Protein AF-A0A5J5J976-F1 (afdb_monomer)

Secondary structure (DSSP, 8-state):
-HHHHHHHHHHHHHHHHHHSS-S----S---HHHHHHHHHHHTTTS-HHHHHHHHHHHHHHHTT--TTTHHHHHHHH--HHHHHHHHS-SHHHHHHHHHHHHHHHHHHHHHHHHHHHHHHHHHHHHHHH-TTS-HHHHHHHHHHHHHHHHHHHHHHHHHHHHHH---TTSHHHHHHHHHHHHHHHHHHHHHHHHHHHHHHHHHHHHHHTT-

Mean pred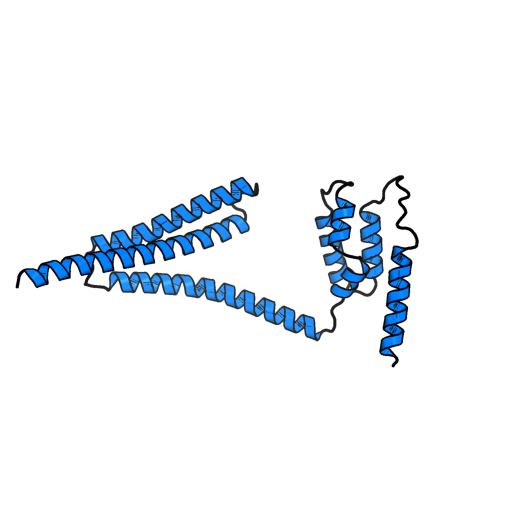icted aligned error: 14.69 Å

Foldseek 3Di:
DVVVVVVVVVVVVVVCVVPPDPPDPPDDDPDLVVQLVVLLVLCVVPDPVLNVVVSVVSCVQCPPDDPVCVVVVDVVVPRSNVVSVVSPDPDPVVVVVVVVVVVVVVVVVVVCVVVVVVVVVVVLVVLVPDPVDDPVLSVCLVCQLQVQLVVQLVVQLVCCCVVVVDDSPDPVSNVVSNVRSNVRSVVSNVVSVVVVVVVVVVVVVVVVVVD

Organism: NCBI:txid1631477

Sequence (211 aa):
MADRQARSEFTAIADGCIEEGWSVRTEGNMMPEGCLQRLKRAMAGADPTLRDEVLAGGRESLHGLDDADVPGRIRRLGSPEDLARQALPDAPAASAARRGRLMTTVLAVALSALVFPLVWLASVVLLWRNQLWTRSQKWAGTILGIGVGAIAGAVSAALLAGTLGVAAGHPLVVWNSIGISLLAMTIASVIMAIHLARAARATSGVAALRR

Solvent-accessible surface area (backbone atoms only — not comparable to full-atom values): 11971 Å² total; per-residue (Å²): 116,72,69,60,56,58,52,53,54,52,49,55,56,55,51,50,63,65,72,67,68,77,75,76,79,87,72,83,79,88,46,74,61,64,56,51,53,50,37,54,57,58,35,63,87,48,59,68,69,62,45,51,52,54,52,50,55,52,51,58,77,51,59,90,60,54,84,84,50,47,63,64,52,46,66,72,68,50,55,52,62,57,47,34,58,69,66,50,71,78,53,78,69,53,55,54,57,49,52,51,50,54,49,51,53,52,49,51,52,55,49,49,65,56,50,49,59,52,55,50,51,51,50,51,52,52,58,69,68,42,81,91,55,55,73,66,58,53,49,50,55,52,51,50,28,54,49,47,14,52,51,43,16,52,53,44,29,52,50,46,23,68,74,69,72,42,62,71,85,36,67,71,34,48,54,50,14,52,53,44,10,55,51,44,20,51,52,49,48,52,53,51,52,52,50,52,56,52,54,55,51,59,57,53,56,58,61,62,77,75,111

Structure (mmCIF, N/CA/C/O backbone):
data_AF-A0A5J5J976-F1
#
_entry.id   AF-A0A5J5J976-F1
#
loop_
_atom_site.group_PDB
_atom_site.id
_atom_site.type_symbol
_atom_site.label_atom_id
_atom_site.label_alt_id
_atom_site.label_comp_id
_atom_site.label_asym_id
_atom_site.label_entity_id
_atom_site.label_seq_id
_atom_site.pdbx_PDB_ins_code
_atom_site.Cartn_x
_atom_site.Cartn_y
_atom_site.Cartn_z
_atom_site.occupancy
_atom_site.B_iso_or_equiv
_atom_site.auth_seq_id
_atom_site.auth_comp_id
_atom_site.auth_asym_id
_atom_site.auth_atom_id
_atom_site.pdbx_PDB_model_num
ATOM 1 N N . MET A 1 1 ? 17.088 -39.721 -30.787 1.00 52.12 1 MET A N 1
ATOM 2 C CA . MET A 1 1 ? 18.543 -39.681 -31.074 1.00 52.12 1 MET A CA 1
ATOM 3 C C . MET A 1 1 ? 18.973 -38.366 -31.724 1.00 52.12 1 MET A C 1
ATOM 5 O O . MET A 1 1 ? 19.978 -37.839 -31.278 1.00 52.12 1 MET A O 1
ATOM 9 N N . ALA A 1 2 ? 18.198 -37.780 -32.647 1.00 59.38 2 ALA A N 1
ATOM 10 C CA . ALA A 1 2 ? 18.480 -36.460 -33.241 1.00 59.38 2 ALA A CA 1
ATOM 11 C C . ALA A 1 2 ? 18.656 -35.304 -32.223 1.00 59.38 2 ALA A C 1
ATOM 13 O O . ALA A 1 2 ? 19.490 -34.430 -32.413 1.00 59.38 2 ALA A O 1
ATOM 14 N N . ASP A 1 3 ? 17.943 -35.351 -31.094 1.00 51.06 3 ASP A N 1
ATOM 15 C CA . ASP A 1 3 ? 17.986 -34.309 -30.055 1.00 51.06 3 ASP A CA 1
ATOM 16 C C . ASP A 1 3 ? 19.337 -34.208 -29.311 1.00 51.06 3 ASP A C 1
ATOM 18 O O . ASP A 1 3 ? 19.756 -33.130 -28.899 1.00 51.06 3 ASP A O 1
ATOM 22 N N . ARG A 1 4 ? 20.089 -35.314 -29.189 1.00 62.47 4 ARG A N 1
ATOM 23 C CA . ARG A 1 4 ? 21.422 -35.268 -28.553 1.00 62.47 4 ARG A CA 1
ATOM 24 C C . ARG A 1 4 ? 22.479 -34.644 -29.459 1.00 62.47 4 ARG A C 1
ATOM 26 O O . ARG A 1 4 ? 23.394 -34.013 -28.947 1.00 62.47 4 ARG A O 1
ATOM 33 N N . GLN A 1 5 ? 22.332 -34.807 -30.773 1.00 59.00 5 GLN A N 1
ATOM 34 C CA . GLN A 1 5 ? 23.285 -34.304 -31.761 1.00 59.00 5 GLN A CA 1
ATOM 35 C C . GLN A 1 5 ? 23.167 -32.781 -31.925 1.00 59.00 5 GLN A C 1
ATOM 37 O O . GLN A 1 5 ? 24.180 -32.089 -31.956 1.00 59.00 5 GLN A O 1
ATOM 42 N N . ALA A 1 6 ? 21.940 -32.247 -31.875 1.00 56.16 6 ALA A N 1
ATOM 43 C CA . ALA A 1 6 ? 21.709 -30.802 -31.831 1.00 56.16 6 ALA A CA 1
ATOM 44 C C . ALA A 1 6 ? 22.284 -30.157 -30.555 1.00 56.16 6 ALA A C 1
ATOM 46 O O . ALA A 1 6 ? 22.818 -29.051 -30.594 1.00 56.16 6 ALA A O 1
ATOM 47 N N . ARG A 1 7 ? 22.227 -30.862 -29.415 1.00 53.28 7 ARG A N 1
ATOM 48 C CA . ARG A 1 7 ? 22.762 -30.363 -28.140 1.00 53.28 7 ARG A CA 1
ATOM 49 C C . ARG A 1 7 ? 24.292 -30.346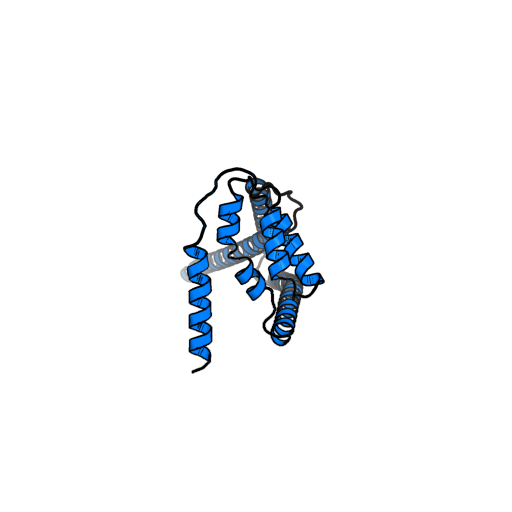 -28.099 1.00 53.28 7 ARG A C 1
ATOM 51 O O . ARG A 1 7 ? 24.845 -29.416 -27.524 1.00 53.28 7 ARG A O 1
ATOM 58 N N . SER A 1 8 ? 24.958 -31.324 -28.724 1.00 52.47 8 SER A N 1
ATOM 59 C CA . SER A 1 8 ? 26.426 -31.383 -28.786 1.00 52.47 8 SER A CA 1
ATOM 60 C C . SER A 1 8 ? 27.034 -30.356 -29.744 1.00 52.47 8 SER A C 1
ATOM 62 O O . SER A 1 8 ? 28.083 -29.794 -29.433 1.00 52.47 8 SER A O 1
ATOM 64 N N . GLU A 1 9 ? 26.372 -30.063 -30.870 1.00 53.97 9 GLU A N 1
ATOM 65 C CA . GLU A 1 9 ? 26.804 -28.988 -31.781 1.00 53.97 9 GLU A CA 1
ATOM 66 C C . GLU A 1 9 ? 26.657 -27.608 -31.128 1.00 53.97 9 GLU A C 1
ATOM 68 O O . GLU A 1 9 ? 27.529 -26.755 -31.274 1.00 53.97 9 GLU A O 1
ATOM 73 N N . PHE A 1 10 ? 25.608 -27.407 -30.325 1.00 52.06 10 PHE A N 1
ATOM 74 C CA . PHE A 1 10 ? 25.401 -26.140 -29.627 1.00 52.06 10 PHE A CA 1
ATOM 75 C C . PHE A 1 10 ? 26.442 -25.891 -28.524 1.00 52.06 10 PHE A C 1
ATOM 77 O O . PHE A 1 10 ? 26.915 -24.767 -28.370 1.00 52.06 10 PHE A O 1
ATOM 84 N N . THR A 1 11 ? 26.848 -26.929 -27.783 1.00 52.56 11 THR A N 1
ATOM 85 C CA . THR A 1 11 ? 27.920 -26.811 -26.777 1.00 52.56 11 THR A CA 1
ATOM 86 C C . THR A 1 11 ? 29.298 -26.601 -27.401 1.00 52.56 11 THR A C 1
ATOM 88 O O . THR A 1 11 ? 30.081 -25.841 -26.849 1.00 52.56 11 THR A O 1
ATOM 91 N N . ALA A 1 12 ? 29.578 -27.183 -28.572 1.00 48.16 12 ALA A N 1
ATOM 92 C CA . ALA A 1 12 ? 30.849 -26.969 -29.271 1.00 48.16 12 ALA A CA 1
ATOM 93 C C . ALA A 1 12 ? 30.990 -25.535 -29.821 1.00 48.16 12 ALA A C 1
ATOM 95 O O . ALA A 1 12 ? 32.078 -24.966 -29.798 1.00 48.16 12 ALA A O 1
ATOM 96 N N . ILE A 1 13 ? 29.884 -24.921 -30.262 1.00 48.75 13 ILE A N 1
ATOM 97 C CA . ILE A 1 13 ? 29.861 -23.509 -30.681 1.00 48.75 13 ILE A CA 1
ATOM 98 C C . ILE A 1 13 ? 29.969 -22.575 -29.464 1.00 48.75 13 ILE A C 1
ATOM 100 O O . ILE A 1 13 ? 30.632 -21.542 -29.540 1.00 48.75 13 ILE A O 1
ATOM 104 N N . ALA A 1 14 ? 29.362 -22.942 -28.330 1.00 47.28 14 ALA A N 1
ATOM 105 C CA . ALA A 1 14 ? 29.437 -22.155 -27.101 1.00 47.28 14 ALA A CA 1
ATOM 106 C C . ALA A 1 14 ? 30.838 -22.176 -26.457 1.00 47.28 14 ALA A C 1
ATOM 108 O O . ALA A 1 14 ? 31.303 -21.123 -26.024 1.00 47.28 14 ALA A O 1
ATOM 109 N N . ASP A 1 15 ? 31.529 -23.323 -26.450 1.00 40.97 15 ASP A N 1
ATOM 110 C CA . ASP A 1 15 ? 32.906 -23.430 -25.934 1.00 40.97 15 ASP A CA 1
ATOM 111 C C . ASP A 1 15 ? 33.927 -22.744 -26.856 1.00 40.97 15 ASP A C 1
ATOM 113 O O . ASP A 1 15 ? 34.839 -22.069 -26.373 1.00 40.97 15 ASP A O 1
ATOM 117 N N . GLY A 1 16 ? 33.725 -22.792 -28.180 1.00 42.34 16 GLY A N 1
ATOM 118 C CA . GLY A 1 16 ? 34.561 -22.054 -29.136 1.00 42.34 16 GLY A CA 1
ATOM 119 C C . GLY A 1 16 ? 34.526 -20.531 -28.935 1.00 42.34 16 GLY A C 1
ATOM 120 O O . GLY A 1 16 ? 35.529 -19.855 -29.149 1.00 42.34 16 GLY A O 1
ATOM 121 N N . CYS A 1 17 ? 33.411 -19.978 -28.444 1.00 43.78 17 CYS A N 1
ATOM 122 C CA . CYS A 1 17 ? 33.300 -18.551 -28.124 1.00 43.78 17 CYS A CA 1
ATOM 123 C C . CYS A 1 17 ? 33.949 -18.144 -26.789 1.00 43.78 17 CYS A C 1
ATOM 125 O O . CYS A 1 17 ? 34.108 -16.945 -26.548 1.00 43.78 17 CYS A O 1
ATOM 127 N N . ILE A 1 18 ? 34.309 -19.095 -25.920 1.00 51.78 18 ILE A N 1
ATOM 128 C CA . ILE A 1 18 ? 34.991 -18.810 -24.648 1.00 51.78 18 ILE A CA 1
ATOM 129 C C . ILE A 1 18 ? 36.514 -18.924 -24.806 1.00 51.78 18 ILE A C 1
ATOM 131 O O . ILE A 1 18 ? 37.237 -18.139 -24.187 1.00 51.78 18 ILE A O 1
ATOM 135 N N . GLU A 1 19 ? 37.009 -19.825 -25.662 1.00 42.06 19 GLU A N 1
ATOM 136 C CA . GLU A 1 19 ? 38.454 -20.013 -25.866 1.00 42.06 19 GLU A CA 1
ATOM 137 C C . GLU A 1 19 ? 39.063 -19.138 -26.978 1.00 42.06 19 GLU A C 1
ATOM 139 O O . GLU A 1 19 ? 40.194 -18.671 -26.822 1.00 42.06 19 GLU A O 1
ATOM 144 N N . GLU A 1 20 ? 38.334 -18.799 -28.049 1.00 41.22 20 GLU A N 1
ATOM 145 C CA . GLU A 1 20 ? 38.841 -17.888 -29.087 1.00 41.22 20 GLU A CA 1
ATOM 146 C C . GLU A 1 20 ? 38.440 -16.426 -28.821 1.00 41.22 20 GLU A C 1
ATOM 148 O O . GLU A 1 20 ? 37.497 -15.877 -29.389 1.00 41.22 20 GLU A O 1
ATOM 153 N N . GLY A 1 21 ? 39.222 -15.741 -27.982 1.00 44.19 21 GLY A N 1
ATOM 154 C CA . GLY A 1 21 ? 39.405 -14.295 -28.155 1.00 44.19 21 GLY A CA 1
ATOM 155 C C . GLY A 1 21 ? 38.591 -13.360 -27.259 1.00 44.19 21 GLY A C 1
ATOM 156 O O . GLY A 1 21 ? 38.199 -12.280 -27.699 1.00 44.19 21 GLY A O 1
ATOM 157 N N . TRP A 1 22 ? 38.442 -13.681 -25.970 1.00 42.50 22 TRP A N 1
ATOM 158 C CA . TRP A 1 22 ? 38.327 -12.638 -24.933 1.00 42.50 22 TRP A CA 1
ATOM 159 C C . TRP A 1 22 ? 39.693 -12.242 -24.342 1.00 42.50 22 TRP A C 1
ATOM 1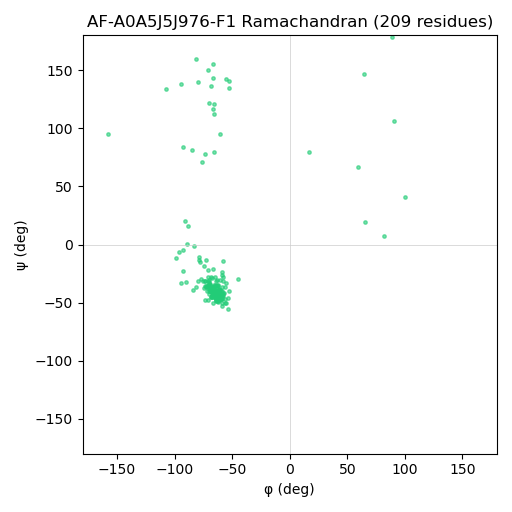61 O O . TRP A 1 22 ? 39.767 -11.633 -23.277 1.00 42.50 22 TRP A O 1
ATOM 171 N N . SER A 1 23 ? 40.792 -12.522 -25.055 1.00 45.41 23 SER A N 1
ATOM 172 C CA . SER A 1 23 ? 42.082 -11.859 -24.847 1.00 45.41 23 SER A CA 1
ATOM 173 C C . SER A 1 23 ? 42.013 -10.435 -25.405 1.00 45.41 23 SER A C 1
ATOM 175 O O . SER A 1 23 ? 42.434 -10.145 -26.523 1.00 45.41 23 SER A O 1
ATOM 177 N N . VAL A 1 24 ? 41.380 -9.567 -24.624 1.00 48.31 24 VAL A N 1
ATOM 178 C CA . VAL A 1 24 ? 41.833 -8.212 -24.300 1.00 48.31 24 VAL A CA 1
ATOM 179 C C . VAL A 1 24 ? 42.930 -7.672 -25.237 1.00 48.31 24 VAL A C 1
ATOM 181 O O . VAL A 1 24 ? 44.106 -7.625 -24.892 1.00 48.31 24 VAL A O 1
ATOM 184 N N . ARG A 1 25 ? 42.536 -7.193 -26.423 1.00 43.09 25 ARG A N 1
ATOM 185 C CA . ARG A 1 25 ? 43.203 -6.034 -27.023 1.00 43.09 25 ARG A CA 1
ATOM 186 C C . ARG A 1 25 ? 42.537 -4.805 -26.410 1.00 43.09 25 ARG A C 1
ATOM 188 O O . ARG A 1 25 ? 41.582 -4.255 -26.950 1.00 43.09 25 ARG A O 1
ATOM 195 N N . THR A 1 26 ? 42.985 -4.459 -25.207 1.00 48.78 26 THR A N 1
ATOM 196 C CA . THR A 1 26 ? 42.746 -3.179 -24.531 1.00 48.78 26 THR A CA 1
ATOM 197 C C . THR A 1 26 ? 43.437 -2.078 -25.314 1.00 48.78 26 THR A C 1
ATOM 199 O O . THR A 1 26 ? 44.530 -1.670 -24.955 1.00 48.78 26 THR A O 1
ATOM 202 N N . GLU A 1 27 ? 42.829 -1.619 -26.401 1.00 41.03 27 GLU A N 1
ATOM 203 C CA . GLU A 1 27 ? 43.201 -0.351 -27.025 1.00 41.03 27 GLU A CA 1
ATOM 204 C C . GLU A 1 27 ? 42.023 0.160 -27.868 1.00 41.03 27 GLU A C 1
ATOM 206 O O . GLU A 1 27 ? 41.821 -0.240 -29.010 1.00 41.03 27 GLU A O 1
ATOM 211 N N . GLY A 1 28 ? 41.221 1.034 -27.247 1.00 44.66 28 GLY A N 1
ATOM 212 C CA . GLY A 1 28 ? 40.351 2.001 -27.923 1.00 44.66 28 GLY A CA 1
ATOM 213 C C . GLY A 1 28 ? 38.917 1.559 -28.243 1.00 44.66 28 GLY A C 1
ATOM 214 O O . GLY A 1 28 ? 38.673 0.873 -29.227 1.00 44.66 28 GLY A O 1
ATOM 215 N N . ASN A 1 29 ? 37.948 2.084 -27.483 1.00 45.81 29 ASN A N 1
ATOM 216 C CA . ASN A 1 29 ? 36.533 2.218 -27.867 1.00 45.81 29 ASN A CA 1
ATOM 217 C C . ASN A 1 29 ? 35.764 0.929 -28.213 1.00 45.81 29 ASN A C 1
ATOM 219 O O . ASN A 1 29 ? 35.231 0.793 -29.318 1.00 45.81 29 ASN A O 1
ATOM 223 N N . MET A 1 30 ? 35.534 0.036 -27.242 1.00 53.06 30 MET A N 1
ATOM 224 C CA . MET A 1 30 ? 34.356 -0.841 -27.338 1.00 53.06 30 MET A CA 1
ATOM 225 C C . MET A 1 30 ? 33.105 -0.025 -26.975 1.00 53.06 30 MET A C 1
ATOM 227 O O . MET A 1 30 ? 32.535 -0.177 -25.901 1.00 53.06 30 MET A O 1
ATOM 231 N N . MET A 1 31 ? 32.730 0.891 -27.873 1.00 61.84 31 MET A N 1
ATOM 232 C CA . MET A 1 31 ? 31.577 1.778 -27.727 1.00 61.84 31 MET A CA 1
ATOM 233 C C . MET A 1 31 ? 30.309 0.960 -27.408 1.00 61.84 31 MET A C 1
ATOM 235 O O . MET A 1 31 ? 30.098 -0.090 -28.032 1.00 61.84 31 MET A O 1
ATOM 239 N N . PRO A 1 32 ? 29.426 1.445 -26.511 1.00 69.38 32 PRO A N 1
ATOM 240 C CA . PRO A 1 32 ? 28.107 0.860 -26.224 1.00 69.38 32 PRO A CA 1
ATOM 241 C C . PRO A 1 32 ? 27.314 0.475 -27.487 1.00 69.38 32 PRO A C 1
ATOM 243 O O . PRO A 1 32 ? 26.562 -0.504 -27.515 1.00 69.38 32 PRO A O 1
ATOM 246 N N . GLU A 1 33 ? 27.552 1.201 -28.578 1.00 77.00 33 GLU A N 1
ATOM 247 C CA . GLU A 1 33 ? 26.990 0.973 -29.905 1.00 77.00 33 GLU A CA 1
ATOM 248 C C . GLU A 1 33 ? 27.315 -0.410 -30.490 1.00 77.00 33 GLU A C 1
ATOM 250 O O . GLU A 1 33 ? 26.448 -1.032 -31.102 1.00 77.00 33 GLU A O 1
ATOM 255 N N . GLY A 1 34 ? 28.514 -0.957 -30.260 1.00 79.94 34 GLY A N 1
ATOM 256 C CA . GLY A 1 34 ? 28.909 -2.275 -30.772 1.00 79.94 34 GLY A CA 1
ATOM 257 C C . GLY A 1 34 ? 28.138 -3.436 -30.129 1.00 79.94 34 GLY A C 1
ATOM 258 O O . GLY A 1 34 ? 27.935 -4.480 -30.759 1.00 79.94 34 GLY A O 1
ATOM 259 N N . CYS A 1 35 ? 27.673 -3.258 -28.890 1.00 76.25 35 CYS A N 1
ATOM 260 C CA . CYS A 1 35 ? 26.783 -4.204 -28.216 1.00 76.25 35 CYS A CA 1
ATOM 261 C C . CYS A 1 35 ? 25.363 -4.119 -28.798 1.00 76.25 35 CYS A C 1
ATOM 263 O O . CYS A 1 35 ? 24.794 -5.133 -29.208 1.00 76.25 35 CYS A O 1
ATOM 265 N N . LEU A 1 36 ? 24.832 -2.901 -28.951 1.00 84.38 36 LEU A N 1
ATOM 266 C CA . LEU A 1 36 ? 23.515 -2.666 -29.553 1.00 84.38 36 LEU A CA 1
ATOM 267 C C . LEU A 1 36 ? 23.446 -3.137 -31.012 1.00 84.38 36 LEU A C 1
ATOM 269 O O . LEU A 1 36 ? 22.429 -3.686 -31.431 1.00 84.38 36 LEU A O 1
ATOM 273 N N . GLN A 1 37 ? 24.529 -2.992 -31.777 1.00 87.88 37 GLN A N 1
ATOM 274 C CA . GLN A 1 37 ? 24.637 -3.494 -33.149 1.00 87.88 37 GLN A CA 1
ATOM 275 C C . GLN A 1 37 ? 24.517 -5.026 -33.198 1.00 87.88 37 GLN A C 1
ATOM 277 O O . GLN A 1 37 ? 23.846 -5.571 -34.079 1.00 87.88 37 GLN A O 1
ATOM 282 N N . ARG A 1 38 ? 25.151 -5.730 -32.248 1.00 82.69 38 ARG A N 1
ATOM 283 C CA . ARG A 1 38 ? 25.074 -7.195 -32.128 1.00 82.69 38 ARG A CA 1
ATOM 284 C C . ARG A 1 38 ? 23.685 -7.650 -31.701 1.00 82.69 38 ARG A C 1
ATOM 286 O O . ARG A 1 38 ? 23.118 -8.512 -32.364 1.00 82.69 38 ARG A O 1
ATOM 293 N N . LEU A 1 39 ? 23.095 -6.997 -30.701 1.00 83.81 39 LEU A N 1
ATOM 294 C CA . LEU A 1 39 ? 21.717 -7.250 -30.277 1.00 83.81 39 LEU A CA 1
ATOM 295 C C . LEU A 1 39 ? 20.715 -7.015 -31.419 1.00 83.81 39 LEU A C 1
ATOM 297 O O . LEU A 1 39 ? 19.856 -7.853 -31.679 1.00 83.81 39 LEU A O 1
ATOM 301 N N . LYS A 1 40 ? 20.869 -5.920 -32.175 1.00 91.19 40 LYS A N 1
ATOM 302 C CA . LYS A 1 40 ? 20.048 -5.624 -33.359 1.00 91.19 40 LYS A CA 1
ATOM 303 C C . LYS A 1 40 ? 20.148 -6.727 -34.414 1.00 91.19 40 LYS A C 1
ATOM 305 O O . LYS A 1 40 ? 19.138 -7.065 -35.028 1.00 91.19 40 LYS A O 1
ATOM 310 N N . ARG A 1 41 ? 21.347 -7.280 -34.630 1.00 89.38 41 ARG A N 1
ATOM 311 C CA . ARG A 1 41 ? 21.572 -8.388 -35.569 1.00 89.38 41 ARG A CA 1
ATOM 312 C C . ARG A 1 41 ? 20.960 -9.695 -35.058 1.00 89.38 41 ARG A C 1
ATOM 314 O O . ARG A 1 41 ? 20.304 -10.379 -35.835 1.00 89.38 41 ARG A O 1
ATOM 321 N N . ALA A 1 42 ? 21.110 -10.003 -33.771 1.00 87.88 42 ALA A N 1
ATOM 322 C CA . ALA A 1 42 ? 20.504 -11.179 -33.145 1.00 87.88 42 ALA A CA 1
ATOM 323 C C . ALA A 1 42 ? 18.964 -11.135 -33.201 1.00 87.88 42 ALA A C 1
ATOM 325 O O . ALA A 1 42 ? 18.317 -12.152 -33.431 1.00 87.88 42 ALA A O 1
ATOM 326 N N . MET A 1 43 ? 18.371 -9.943 -33.086 1.00 86.38 43 MET A N 1
ATOM 327 C CA . MET A 1 43 ? 16.924 -9.724 -33.201 1.00 86.38 43 MET A CA 1
ATOM 328 C C . MET A 1 43 ? 16.442 -9.459 -34.638 1.00 86.38 43 MET A C 1
ATOM 330 O O . MET A 1 43 ? 15.332 -8.961 -34.828 1.00 86.38 43 MET A O 1
ATOM 334 N N . ALA A 1 44 ? 17.236 -9.751 -35.674 1.00 90.56 44 ALA A N 1
ATOM 335 C CA . ALA A 1 44 ? 16.854 -9.442 -37.056 1.00 90.56 44 ALA A CA 1
ATOM 336 C C . ALA A 1 44 ? 15.529 -10.106 -37.486 1.00 90.56 44 ALA A C 1
ATOM 338 O O . ALA A 1 44 ? 14.789 -9.507 -38.267 1.00 90.56 44 ALA A O 1
ATOM 339 N N . GLY A 1 45 ? 15.221 -11.290 -36.940 1.00 83.81 45 GLY A N 1
ATOM 340 C CA . GLY A 1 45 ? 13.976 -12.030 -37.176 1.00 83.81 45 GLY A CA 1
ATOM 341 C C . GLY A 1 45 ? 12.822 -11.709 -36.217 1.00 83.81 45 GLY A C 1
ATOM 342 O O . GLY A 1 45 ? 11.761 -12.313 -36.342 1.00 83.81 45 GLY A O 1
ATOM 343 N N . ALA A 1 46 ? 13.010 -10.798 -35.256 1.00 83.94 46 ALA A N 1
ATOM 344 C CA . ALA A 1 46 ? 11.961 -10.401 -34.320 1.00 83.94 46 ALA A CA 1
ATOM 345 C C . ALA A 1 46 ? 11.008 -9.359 -34.932 1.00 83.94 46 ALA A C 1
ATOM 347 O O . ALA A 1 46 ? 11.355 -8.633 -35.873 1.00 83.94 46 ALA A O 1
ATOM 348 N N . ASP A 1 47 ? 9.814 -9.250 -34.345 1.00 86.00 47 ASP A N 1
ATOM 349 C CA . ASP A 1 47 ? 8.858 -8.190 -34.662 1.00 86.00 47 ASP A CA 1
ATOM 350 C C . ASP A 1 47 ? 9.525 -6.795 -34.556 1.00 86.00 47 ASP A C 1
ATOM 352 O O . ASP A 1 47 ? 10.278 -6.554 -33.605 1.00 86.00 47 ASP A O 1
ATOM 356 N N . PRO A 1 48 ? 9.315 -5.878 -35.524 1.00 85.44 48 PRO A N 1
ATOM 357 C CA . PRO A 1 48 ? 9.954 -4.562 -35.522 1.00 85.44 48 PRO A CA 1
ATOM 358 C C . PRO A 1 48 ? 9.665 -3.744 -34.262 1.00 85.44 48 PRO A C 1
ATOM 360 O O . PRO A 1 48 ? 10.595 -3.164 -33.708 1.00 85.44 48 PRO A O 1
ATOM 363 N N . THR A 1 49 ? 8.422 -3.751 -33.770 1.00 82.88 49 THR A N 1
ATOM 364 C CA . THR A 1 49 ? 8.025 -2.984 -32.583 1.00 82.88 49 THR A CA 1
ATOM 365 C C . THR A 1 49 ? 8.708 -3.523 -31.332 1.00 82.88 49 THR A C 1
ATOM 367 O O . THR A 1 49 ? 9.269 -2.748 -30.561 1.00 82.88 49 THR A O 1
ATOM 370 N N . LEU A 1 50 ? 8.746 -4.849 -31.164 1.00 83.19 50 LEU A N 1
ATOM 371 C CA . LEU A 1 50 ? 9.449 -5.481 -30.042 1.00 83.19 50 LEU A CA 1
ATOM 372 C C . LEU A 1 50 ? 10.958 -5.206 -30.083 1.00 83.19 50 LEU A C 1
ATOM 374 O O . LEU A 1 50 ? 11.575 -4.905 -29.063 1.00 83.19 50 LEU A O 1
ATOM 378 N N . ARG A 1 51 ? 11.564 -5.297 -31.268 1.00 89.94 51 ARG A N 1
ATOM 379 C CA . ARG A 1 51 ? 12.985 -4.995 -31.468 1.00 89.94 51 ARG A CA 1
ATOM 380 C C . ARG A 1 51 ? 13.307 -3.550 -31.097 1.00 89.94 51 ARG A C 1
ATOM 382 O O . ARG A 1 51 ? 14.320 -3.322 -30.441 1.00 89.94 51 ARG A O 1
ATOM 389 N N . ASP A 1 52 ? 12.468 -2.597 -31.488 1.00 90.19 52 ASP A N 1
ATOM 390 C CA . ASP A 1 52 ? 12.677 -1.187 -31.161 1.00 90.19 52 ASP A CA 1
ATOM 391 C C . ASP A 1 52 ? 12.511 -0.919 -29.659 1.00 90.19 52 ASP A C 1
ATOM 393 O O . ASP A 1 52 ? 13.332 -0.203 -29.084 1.00 90.19 52 ASP A O 1
ATOM 397 N N . GLU A 1 53 ? 11.533 -1.552 -29.003 1.00 85.56 53 GLU A N 1
ATOM 398 C CA . GLU A 1 53 ? 11.329 -1.474 -27.548 1.00 85.56 53 GLU A CA 1
ATOM 399 C C . GLU A 1 53 ? 12.542 -2.019 -26.775 1.00 85.56 53 GLU A C 1
ATOM 401 O O . GLU A 1 53 ? 13.073 -1.351 -25.885 1.00 85.56 53 GLU A O 1
ATOM 406 N N . VAL A 1 54 ? 13.048 -3.196 -27.159 1.00 85.88 54 VAL A N 1
ATOM 407 C CA . VAL A 1 54 ? 14.224 -3.812 -26.520 1.00 85.88 54 VAL A CA 1
ATOM 408 C C . VAL A 1 54 ? 15.487 -2.976 -26.753 1.00 85.88 54 VAL A C 1
ATOM 410 O O . VAL A 1 54 ? 16.279 -2.782 -25.828 1.00 85.88 54 VAL A O 1
ATOM 413 N N . LEU A 1 55 ? 15.681 -2.432 -27.959 1.00 89.69 55 LEU A N 1
ATOM 414 C CA . LEU A 1 55 ? 16.813 -1.545 -28.247 1.00 89.69 55 LEU A CA 1
ATOM 415 C C . LEU A 1 55 ? 16.713 -0.217 -27.485 1.00 89.69 55 LEU A C 1
ATOM 417 O O . LEU A 1 55 ? 17.740 0.294 -27.038 1.00 89.69 55 LEU A O 1
ATOM 421 N N . ALA A 1 56 ? 15.512 0.343 -27.322 1.00 90.31 56 ALA A N 1
ATOM 422 C CA . ALA A 1 56 ? 15.289 1.545 -26.522 1.00 90.31 56 ALA A CA 1
ATOM 423 C C . ALA A 1 56 ? 15.617 1.301 -25.041 1.00 90.31 56 ALA A C 1
ATOM 425 O O . ALA A 1 56 ? 16.421 2.042 -24.475 1.00 90.31 56 ALA A O 1
ATOM 426 N N . GLY A 1 57 ? 15.108 0.216 -24.449 1.00 86.56 57 GLY A N 1
ATOM 427 C CA . GLY A 1 57 ? 15.419 -0.155 -23.064 1.00 86.56 57 GLY A CA 1
ATOM 428 C C . GLY A 1 57 ? 16.904 -0.469 -22.838 1.00 86.56 57 GLY A C 1
ATOM 429 O O . GLY A 1 57 ? 17.464 -0.122 -21.797 1.00 86.56 57 GLY A O 1
ATOM 430 N N . GLY A 1 58 ? 17.573 -1.067 -23.831 1.00 85.31 58 GLY A N 1
ATOM 431 C CA . GLY A 1 58 ? 19.020 -1.286 -23.815 1.00 85.31 58 GLY A CA 1
ATOM 432 C C . GLY A 1 58 ? 19.818 0.021 -23.817 1.00 85.31 58 GLY A C 1
ATOM 433 O O . GLY A 1 58 ? 20.752 0.160 -23.032 1.00 85.31 58 GLY A O 1
ATOM 434 N N . ARG A 1 59 ? 19.430 1.001 -24.648 1.00 88.69 59 ARG A N 1
ATOM 435 C CA . ARG A 1 59 ? 20.052 2.338 -24.660 1.00 88.69 59 ARG A CA 1
ATOM 436 C C . ARG A 1 59 ? 19.868 3.056 -23.331 1.00 88.69 59 ARG A C 1
ATOM 438 O O . ARG A 1 59 ? 20.837 3.590 -22.809 1.00 88.69 59 ARG A O 1
ATOM 445 N N . GLU A 1 60 ? 18.660 3.037 -22.779 1.00 85.81 60 GLU A N 1
ATOM 446 C CA . GLU A 1 60 ? 18.365 3.669 -21.490 1.00 85.81 60 GLU A CA 1
ATOM 447 C C . GLU A 1 60 ? 19.151 3.016 -20.347 1.00 85.81 60 GLU A C 1
ATOM 449 O O . GLU A 1 60 ? 19.739 3.709 -19.525 1.00 85.81 60 GLU A O 1
ATOM 454 N N . SER A 1 61 ? 19.266 1.686 -20.348 1.00 81.88 61 SER A N 1
ATOM 455 C CA . SER A 1 61 ? 20.037 0.946 -19.338 1.00 81.88 61 SER A CA 1
ATOM 456 C C . SER A 1 61 ? 21.545 1.197 -19.391 1.00 81.88 61 SER A C 1
ATOM 458 O O . SER A 1 61 ? 22.238 0.899 -18.419 1.00 81.88 61 SER A O 1
ATOM 460 N N . LEU A 1 62 ? 22.055 1.669 -20.530 1.00 84.31 62 LEU A N 1
ATOM 461 C CA . LEU A 1 62 ? 23.459 2.033 -20.732 1.00 84.31 62 LEU A CA 1
ATOM 462 C C . LEU A 1 62 ? 23.684 3.545 -20.606 1.00 84.31 62 LEU A C 1
ATOM 464 O O . LEU A 1 62 ? 24.827 3.990 -20.537 1.00 84.31 62 LEU A O 1
ATOM 468 N N . HIS A 1 63 ? 22.616 4.339 -20.568 1.00 87.12 63 HIS A N 1
ATOM 469 C CA . HIS A 1 63 ? 22.709 5.784 -20.490 1.00 87.12 63 HIS A CA 1
ATOM 470 C C . HIS A 1 63 ? 23.227 6.211 -19.109 1.00 87.12 63 HIS A C 1
ATOM 472 O O . HIS A 1 63 ? 22.615 5.917 -18.084 1.00 87.12 63 HIS A O 1
ATOM 478 N N . GLY A 1 64 ? 24.350 6.931 -19.087 1.00 85.12 64 GLY A N 1
ATOM 479 C CA . GLY A 1 64 ? 24.965 7.442 -17.859 1.00 85.12 64 GLY A CA 1
ATOM 480 C C . GLY A 1 64 ? 25.837 6.440 -17.095 1.00 85.12 64 GLY A C 1
ATOM 481 O O . GLY A 1 64 ? 26.267 6.765 -15.991 1.00 85.12 64 GLY A O 1
ATOM 482 N N . LEU A 1 65 ? 26.105 5.251 -17.651 1.00 84.50 65 LEU A N 1
ATOM 483 C CA . LEU A 1 65 ? 27.148 4.370 -17.119 1.00 84.50 65 LEU A CA 1
ATOM 484 C C . LEU A 1 65 ? 28.521 4.847 -17.591 1.00 84.50 65 LEU A C 1
ATOM 486 O O . LEU A 1 65 ? 28.681 5.221 -18.751 1.00 84.50 65 LEU A O 1
ATOM 490 N N . ASP A 1 66 ? 29.499 4.788 -16.690 1.00 82.75 66 ASP A N 1
ATOM 491 C CA . ASP A 1 66 ? 30.901 5.005 -17.031 1.00 82.75 66 ASP A CA 1
ATOM 492 C C . ASP A 1 66 ? 31.439 3.814 -17.841 1.00 82.75 66 ASP A C 1
ATOM 494 O O . ASP A 1 66 ? 31.002 2.669 -17.660 1.00 82.75 66 ASP A O 1
ATOM 498 N N . ASP A 1 67 ? 32.412 4.063 -18.714 1.00 78.50 67 ASP A N 1
ATOM 499 C CA . ASP A 1 67 ? 32.986 3.060 -19.618 1.00 78.50 67 ASP A CA 1
ATOM 500 C C . ASP A 1 67 ? 33.576 1.863 -18.847 1.00 78.50 67 ASP A C 1
ATOM 502 O O . ASP A 1 67 ? 33.577 0.730 -19.338 1.00 78.50 67 ASP A O 1
ATOM 506 N N . ALA A 1 68 ? 34.016 2.087 -17.604 1.00 77.81 68 ALA A N 1
ATOM 507 C CA . ALA A 1 68 ? 34.514 1.050 -16.704 1.00 77.81 68 ALA A CA 1
ATOM 508 C C . ALA A 1 68 ? 33.416 0.102 -16.169 1.00 77.81 68 ALA A C 1
ATOM 510 O O . ALA A 1 68 ? 33.697 -1.068 -15.893 1.00 77.81 68 ALA A O 1
ATOM 511 N N . ASP A 1 69 ? 32.165 0.563 -16.060 1.00 81.75 69 ASP A N 1
ATOM 512 C CA . ASP A 1 69 ? 31.044 -0.196 -15.485 1.00 81.75 69 ASP A CA 1
ATOM 513 C C . ASP A 1 69 ? 30.240 -0.978 -16.535 1.00 81.75 69 ASP A C 1
ATOM 515 O O . ASP A 1 69 ? 29.586 -1.988 -16.225 1.00 81.75 69 ASP A O 1
ATOM 519 N N . VAL A 1 70 ? 30.309 -0.551 -17.800 1.00 79.88 70 VAL A N 1
ATOM 520 C CA . VAL A 1 70 ? 29.609 -1.175 -18.934 1.00 79.88 70 VAL A CA 1
ATOM 521 C C . VAL A 1 70 ? 29.898 -2.683 -19.055 1.00 79.88 70 VAL A C 1
ATOM 523 O O . VAL A 1 70 ? 28.937 -3.453 -19.161 1.00 79.88 70 VAL A O 1
ATOM 526 N N . PRO A 1 71 ? 31.152 -3.179 -18.967 1.00 76.44 71 PRO A N 1
ATOM 527 C CA . PRO A 1 71 ? 31.435 -4.613 -19.071 1.00 76.44 71 PRO A CA 1
ATOM 528 C C . PRO A 1 71 ? 30.790 -5.434 -17.948 1.00 76.44 71 PRO A C 1
ATOM 530 O O . PRO A 1 71 ? 30.258 -6.522 -18.190 1.00 76.44 71 PRO A O 1
ATOM 533 N N . GLY A 1 72 ? 30.791 -4.905 -16.719 1.00 81.88 72 GLY A N 1
ATOM 534 C CA . GLY A 1 72 ? 30.160 -5.546 -15.565 1.00 81.88 72 GLY A CA 1
ATOM 535 C C . GLY A 1 72 ? 28.642 -5.621 -15.717 1.00 81.88 72 GLY A C 1
ATOM 536 O O . GLY A 1 72 ? 28.028 -6.640 -15.381 1.00 81.88 72 GLY A O 1
ATOM 537 N N . ARG A 1 73 ? 28.034 -4.575 -16.285 1.00 80.50 73 ARG A N 1
ATOM 538 C CA . ARG A 1 73 ? 26.599 -4.541 -16.578 1.00 80.50 73 ARG A CA 1
ATOM 539 C C . ARG A 1 73 ? 26.218 -5.514 -17.691 1.00 80.50 73 ARG A C 1
ATOM 541 O O . ARG A 1 73 ? 25.273 -6.278 -17.505 1.00 80.50 73 ARG A O 1
ATOM 548 N N . ILE A 1 74 ? 26.976 -5.552 -18.789 1.00 76.75 74 ILE A N 1
ATOM 549 C CA . ILE A 1 74 ? 26.757 -6.491 -19.903 1.00 76.75 74 ILE A CA 1
ATOM 550 C C . ILE A 1 74 ? 26.864 -7.941 -19.413 1.00 76.75 74 ILE A C 1
ATOM 552 O O . ILE A 1 74 ? 25.997 -8.755 -19.719 1.00 76.75 74 ILE A O 1
ATOM 556 N N . ARG A 1 75 ? 27.850 -8.262 -18.564 1.00 80.94 75 ARG A N 1
ATOM 557 C CA . ARG A 1 75 ? 28.012 -9.620 -18.018 1.00 80.94 75 ARG A CA 1
ATOM 558 C C . ARG A 1 75 ? 26.822 -10.068 -17.155 1.00 80.94 75 ARG A C 1
ATOM 560 O O . ARG A 1 75 ? 26.512 -11.253 -17.128 1.00 80.94 75 ARG A O 1
ATOM 567 N N . ARG A 1 76 ? 26.131 -9.139 -16.481 1.00 83.31 76 ARG A N 1
ATOM 568 C CA . ARG A 1 76 ? 24.894 -9.434 -15.728 1.00 83.31 76 ARG A CA 1
ATOM 569 C C . ARG A 1 76 ? 23.665 -9.594 -16.619 1.00 83.31 76 ARG A C 1
ATOM 571 O O . ARG A 1 76 ? 22.749 -10.312 -16.237 1.00 83.31 76 ARG A O 1
ATOM 578 N N . LEU A 1 77 ? 23.632 -8.908 -17.760 1.00 76.75 77 LEU A N 1
ATOM 579 C CA . LEU A 1 77 ? 22.529 -8.986 -18.720 1.00 76.75 77 LEU A CA 1
ATOM 580 C C . LEU A 1 77 ? 22.545 -10.299 -19.527 1.00 76.75 77 LEU A C 1
ATOM 582 O O . LEU A 1 77 ? 21.507 -10.691 -20.046 1.00 76.75 77 LEU A O 1
ATOM 586 N N . GLY A 1 78 ? 23.676 -11.010 -19.570 1.00 80.75 78 GLY A N 1
ATOM 587 C CA . GLY A 1 78 ? 23.830 -12.257 -20.324 1.00 80.75 78 GLY A CA 1
ATOM 588 C C . GLY A 1 78 ? 24.276 -12.015 -21.768 1.00 80.75 78 GLY A C 1
ATOM 589 O O . GLY A 1 78 ? 24.485 -10.871 -22.181 1.00 80.75 78 GLY A O 1
ATOM 590 N N . SER A 1 79 ? 24.472 -13.089 -22.539 1.00 79.88 79 SER A N 1
ATOM 591 C CA . SER A 1 79 ? 24.832 -12.943 -23.953 1.00 79.88 79 SER A CA 1
ATOM 592 C C . SER A 1 79 ? 23.662 -12.314 -24.735 1.00 79.88 79 SER A C 1
ATOM 594 O O . SER A 1 79 ? 22.495 -12.595 -24.434 1.00 79.88 79 SER A O 1
ATOM 596 N N . PRO A 1 80 ? 23.922 -11.440 -25.726 1.00 74.31 80 PRO A N 1
ATOM 597 C CA . PRO A 1 80 ? 22.862 -10.848 -26.542 1.00 74.31 80 PRO A CA 1
ATOM 598 C C . PRO A 1 80 ? 22.030 -11.910 -27.278 1.00 74.31 80 PRO A C 1
ATOM 600 O O . PRO A 1 80 ? 20.848 -11.688 -27.539 1.00 74.31 80 PRO A O 1
ATOM 603 N N . GLU A 1 81 ? 22.607 -13.075 -27.562 1.00 75.69 81 GLU A N 1
ATOM 604 C CA . GLU A 1 81 ? 21.927 -14.233 -28.136 1.00 75.69 81 GLU A CA 1
ATOM 605 C C . GLU A 1 81 ? 20.945 -14.873 -27.145 1.00 75.69 81 GLU A C 1
ATOM 607 O O . GLU A 1 81 ? 19.835 -15.236 -27.538 1.00 75.69 81 GLU A O 1
ATOM 612 N N . ASP A 1 82 ? 21.304 -14.976 -25.863 1.00 76.31 82 ASP A N 1
ATOM 613 C CA . ASP A 1 82 ? 20.400 -15.480 -24.821 1.00 76.31 82 ASP A CA 1
ATOM 614 C C . ASP A 1 82 ? 19.255 -14.505 -24.550 1.00 76.31 82 ASP A C 1
ATOM 616 O O . ASP A 1 82 ? 18.114 -14.934 -24.372 1.00 76.31 82 ASP A O 1
ATOM 620 N N . LEU A 1 83 ? 19.530 -13.198 -24.583 1.00 71.81 83 LEU A N 1
ATOM 621 C CA . LEU A 1 83 ? 18.499 -12.164 -24.497 1.00 71.81 83 LEU A CA 1
ATOM 622 C C . LEU A 1 83 ? 17.556 -12.210 -25.698 1.00 71.81 83 LEU A C 1
ATOM 624 O O . LEU A 1 83 ? 16.343 -12.161 -25.516 1.00 71.81 83 LEU A O 1
ATOM 628 N N . ALA A 1 84 ? 18.086 -12.356 -26.915 1.00 76.19 84 ALA A N 1
ATOM 629 C CA . ALA A 1 84 ? 17.266 -12.506 -28.112 1.00 76.19 84 ALA A CA 1
ATOM 630 C C . ALA A 1 84 ? 16.415 -13.782 -28.048 1.00 76.19 84 ALA A C 1
ATOM 632 O 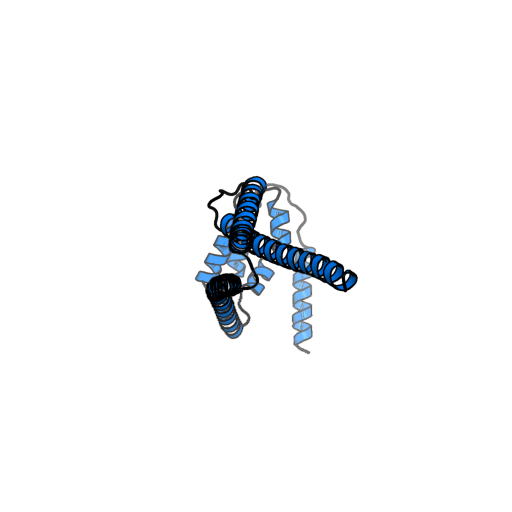O . ALA A 1 84 ? 15.236 -13.736 -28.386 1.00 76.19 84 ALA A O 1
ATOM 633 N N . ARG A 1 85 ? 16.967 -14.898 -27.553 1.00 77.38 85 ARG A N 1
ATOM 634 C CA . ARG A 1 85 ? 16.237 -16.163 -27.379 1.00 77.38 85 ARG A CA 1
ATOM 635 C C . ARG A 1 85 ? 15.134 -16.063 -26.322 1.00 77.38 85 ARG A C 1
ATOM 637 O O . ARG A 1 85 ? 14.079 -16.645 -26.513 1.00 77.38 85 ARG A O 1
ATOM 644 N N . GLN A 1 86 ? 15.352 -15.311 -25.244 1.00 72.75 86 GLN A N 1
ATOM 645 C CA . GLN A 1 86 ? 14.323 -15.028 -24.233 1.00 72.75 86 GLN A CA 1
ATOM 646 C C . GLN A 1 86 ? 13.269 -14.021 -24.720 1.00 72.75 86 GLN A C 1
ATOM 648 O O . GLN A 1 86 ? 12.117 -14.076 -24.289 1.00 72.75 86 GLN A O 1
ATOM 653 N N . ALA A 1 87 ? 13.666 -13.080 -25.581 1.00 70.38 87 ALA A N 1
ATOM 654 C CA . ALA A 1 87 ? 12.788 -12.054 -26.137 1.00 70.38 87 ALA A CA 1
ATOM 655 C C . ALA A 1 87 ? 11.929 -12.582 -27.290 1.00 70.38 87 ALA A C 1
ATOM 657 O O . ALA A 1 87 ? 10.801 -12.125 -27.466 1.00 70.38 87 ALA A O 1
ATOM 658 N N . LEU A 1 88 ? 12.441 -13.542 -28.062 1.00 73.75 88 LEU A N 1
ATOM 659 C CA . LEU A 1 88 ? 11.669 -14.279 -29.051 1.00 73.75 88 LEU A CA 1
ATOM 660 C C . LEU A 1 88 ? 10.623 -15.110 -28.296 1.00 73.75 88 LEU A C 1
ATOM 662 O O . LEU A 1 88 ? 10.984 -16.017 -27.551 1.00 73.75 88 LEU A O 1
ATOM 666 N N . PRO A 1 89 ? 9.325 -14.790 -28.424 1.00 58.22 89 PRO A N 1
ATOM 667 C CA . PRO A 1 89 ? 8.307 -15.523 -27.702 1.00 58.22 89 PRO A CA 1
ATOM 668 C C . PRO A 1 89 ? 8.277 -16.960 -28.220 1.00 58.22 89 PRO A C 1
ATOM 670 O O . PRO A 1 89 ? 7.980 -17.194 -29.393 1.00 58.22 89 PRO A O 1
ATOM 673 N N . ASP A 1 90 ? 8.506 -17.923 -27.330 1.00 59.28 90 ASP A N 1
ATOM 674 C CA . ASP A 1 90 ? 8.074 -19.297 -27.550 1.00 59.28 90 ASP A CA 1
ATOM 675 C C . ASP A 1 90 ? 6.540 -19.292 -27.694 1.00 59.28 90 ASP A C 1
ATOM 677 O O . ASP A 1 90 ? 5.789 -19.297 -26.720 1.00 59.28 90 ASP A O 1
ATOM 681 N N . ALA A 1 91 ? 6.085 -19.240 -28.946 1.00 55.56 91 ALA A N 1
ATOM 682 C CA . ALA A 1 91 ? 4.712 -19.383 -29.418 1.00 55.56 91 ALA A CA 1
ATOM 683 C C . ALA A 1 91 ? 3.665 -18.313 -28.981 1.00 55.56 91 ALA A C 1
ATOM 685 O O . ALA A 1 91 ? 3.635 -17.820 -27.850 1.00 55.56 91 ALA A O 1
ATOM 686 N N . PRO A 1 92 ? 2.681 -18.005 -29.853 1.00 57.50 92 PRO A N 1
ATOM 687 C CA . PRO A 1 92 ? 1.575 -17.073 -29.576 1.00 57.50 92 PRO A CA 1
ATOM 688 C C . PRO A 1 92 ? 0.698 -17.443 -28.361 1.00 57.50 92 PRO A C 1
ATOM 690 O O . PRO A 1 92 ? -0.040 -16.601 -27.853 1.00 57.50 92 PRO A O 1
ATOM 693 N N . ALA A 1 93 ? 0.794 -18.670 -27.840 1.00 55.81 93 ALA A N 1
ATOM 694 C CA . ALA A 1 93 ? 0.091 -19.089 -26.628 1.00 55.81 93 ALA A CA 1
ATOM 695 C C . ALA A 1 93 ? 0.641 -18.421 -25.349 1.00 55.81 93 ALA A C 1
ATOM 697 O O . ALA A 1 93 ? -0.128 -18.096 -24.437 1.00 55.81 93 ALA A O 1
ATOM 698 N N . ALA A 1 94 ? 1.950 -18.150 -25.282 1.00 57.44 94 ALA A N 1
ATOM 699 C CA . ALA A 1 94 ? 2.569 -17.509 -24.122 1.00 57.44 94 ALA A CA 1
ATOM 700 C C . ALA A 1 94 ? 2.159 -16.030 -23.986 1.00 57.44 94 ALA A C 1
ATOM 702 O O . ALA A 1 94 ? 1.994 -15.525 -22.869 1.00 57.44 94 ALA A O 1
ATOM 703 N N . SER A 1 95 ? 1.923 -15.340 -25.109 1.00 61.09 95 SER A N 1
ATOM 704 C CA . SER A 1 95 ? 1.538 -13.923 -25.124 1.00 61.09 95 SER A CA 1
ATOM 705 C C . SER A 1 95 ? 0.100 -13.702 -24.637 1.00 61.09 95 SER A C 1
ATOM 707 O O . SER A 1 95 ? -0.139 -12.793 -23.837 1.00 61.09 95 SER A O 1
ATOM 709 N N . ALA A 1 96 ? -0.844 -14.570 -25.018 1.00 65.69 96 ALA A N 1
ATOM 710 C CA . ALA A 1 96 ? -2.229 -14.516 -24.549 1.00 65.69 96 ALA A CA 1
ATOM 711 C C . ALA A 1 96 ? -2.334 -14.787 -23.038 1.00 65.69 96 ALA A C 1
ATOM 713 O O . ALA A 1 96 ? -2.975 -14.025 -22.312 1.00 65.69 96 ALA A O 1
ATOM 714 N N . ALA A 1 97 ? -1.628 -15.806 -22.533 1.00 68.56 97 ALA A N 1
ATOM 715 C CA . ALA A 1 97 ? -1.579 -16.108 -21.101 1.00 68.56 97 ALA A CA 1
ATOM 716 C C . ALA A 1 97 ? -0.906 -14.987 -20.282 1.00 68.56 97 ALA A C 1
ATOM 718 O O . ALA A 1 97 ? -1.314 -14.698 -19.154 1.00 68.56 97 ALA A O 1
ATOM 719 N N . ARG A 1 98 ? 0.118 -14.319 -20.833 1.00 72.62 98 ARG A N 1
ATOM 720 C CA . ARG A 1 98 ? 0.753 -13.146 -20.202 1.00 72.62 98 ARG A CA 1
ATOM 721 C C . ARG A 1 98 ? -0.201 -11.953 -20.146 1.00 72.62 98 ARG A C 1
ATOM 723 O O . ARG A 1 98 ? -0.328 -11.337 -19.091 1.00 72.62 98 ARG A O 1
ATOM 730 N N . ARG A 1 99 ? -0.904 -11.663 -21.242 1.00 74.12 99 ARG A N 1
ATOM 731 C CA . ARG A 1 99 ? -1.869 -10.557 -21.330 1.00 74.12 99 ARG A CA 1
ATOM 732 C C . ARG A 1 99 ? -3.080 -10.789 -20.413 1.00 74.12 99 ARG A C 1
ATOM 734 O O . ARG A 1 99 ? -3.498 -9.863 -19.725 1.00 74.12 99 ARG A O 1
ATOM 741 N N . GLY A 1 100 ? -3.560 -12.032 -20.315 1.00 78.75 100 GLY A N 1
ATOM 742 C CA . GLY A 1 100 ? -4.591 -12.433 -19.353 1.00 78.75 100 GLY A CA 1
ATOM 743 C C . GLY A 1 100 ? -4.153 -12.228 -17.902 1.00 78.75 100 GLY A C 1
ATOM 744 O O . GLY A 1 100 ? -4.872 -11.596 -17.133 1.00 78.75 100 GLY A O 1
ATOM 745 N N . ARG A 1 101 ? -2.936 -12.662 -17.543 1.00 78.62 101 ARG A N 1
ATOM 746 C CA . ARG A 1 101 ? -2.379 -12.435 -16.198 1.00 78.62 101 ARG A CA 1
ATOM 747 C C . ARG A 1 101 ? -2.268 -10.952 -15.857 1.00 78.62 101 ARG A C 1
ATOM 749 O O . ARG A 1 101 ? -2.729 -10.567 -14.790 1.00 78.62 101 ARG A O 1
ATOM 756 N N . LEU A 1 102 ? -1.739 -10.130 -16.766 1.00 77.62 102 LEU A N 1
ATOM 757 C CA . LEU A 1 102 ? -1.653 -8.677 -16.571 1.00 77.62 102 LEU A CA 1
ATOM 758 C C . LEU A 1 102 ? -3.031 -8.047 -16.336 1.00 77.62 102 LEU A C 1
ATOM 760 O O . LEU A 1 102 ? -3.181 -7.239 -15.424 1.00 77.62 102 LEU A O 1
ATOM 764 N N . MET A 1 103 ? -4.051 -8.453 -17.097 1.00 83.50 103 MET A N 1
ATOM 765 C CA . MET A 1 103 ? -5.412 -7.966 -16.864 1.00 83.50 103 MET A CA 1
ATOM 766 C C . MET A 1 103 ? -5.965 -8.415 -15.516 1.00 83.50 103 MET A C 1
ATOM 768 O O . MET A 1 103 ? -6.571 -7.602 -14.826 1.00 83.50 103 MET A O 1
ATOM 772 N N . THR A 1 104 ? -5.714 -9.656 -15.086 1.00 84.06 104 THR A N 1
ATOM 773 C CA . THR A 1 104 ? -6.156 -10.110 -13.759 1.00 84.06 104 THR A CA 1
ATOM 774 C C . THR A 1 104 ? -5.472 -9.362 -12.619 1.00 84.06 104 THR A C 1
ATOM 776 O O . THR A 1 104 ? -6.153 -9.015 -11.658 1.00 84.06 104 THR A O 1
ATOM 779 N N . THR A 1 105 ? -4.174 -9.046 -12.714 1.00 77.12 105 THR A N 1
ATOM 780 C CA . THR A 1 105 ? -3.499 -8.233 -11.690 1.00 77.12 105 THR A CA 1
ATOM 781 C C . THR A 1 105 ? -4.024 -6.808 -11.677 1.00 77.12 105 THR A C 1
ATOM 783 O O . THR A 1 105 ? -4.298 -6.290 -10.599 1.00 77.12 105 THR A O 1
ATOM 786 N N . VAL A 1 106 ? -4.227 -6.185 -12.840 1.00 83.00 106 VAL A N 1
ATOM 787 C CA . VAL A 1 106 ? -4.813 -4.836 -12.916 1.00 83.00 106 VAL A CA 1
ATOM 788 C C . VAL A 1 106 ? -6.222 -4.820 -12.322 1.00 83.00 106 VAL A C 1
ATOM 790 O O . VAL A 1 106 ? -6.520 -3.952 -11.503 1.00 83.00 106 VAL A O 1
ATOM 793 N N . LEU A 1 107 ? -7.068 -5.801 -12.657 1.00 89.69 107 LEU A N 1
ATOM 794 C CA . LEU A 1 107 ? -8.414 -5.907 -12.091 1.00 89.69 107 LEU A CA 1
ATOM 795 C C . LEU A 1 107 ? -8.377 -6.146 -10.580 1.00 89.69 107 LEU A C 1
ATOM 797 O O . LEU A 1 107 ? -9.132 -5.515 -9.851 1.00 89.69 107 LEU A O 1
ATOM 801 N N . ALA A 1 108 ? -7.503 -7.035 -10.102 1.00 84.44 108 ALA A N 1
ATOM 802 C CA . ALA A 1 108 ? -7.361 -7.331 -8.680 1.00 84.44 108 ALA A CA 1
ATOM 803 C C . ALA A 1 108 ? -6.900 -6.098 -7.894 1.00 84.44 108 ALA A C 1
ATOM 805 O O . ALA A 1 108 ? -7.458 -5.803 -6.839 1.00 84.44 108 ALA A O 1
ATOM 806 N N . VAL A 1 109 ? -5.939 -5.337 -8.428 1.00 74.69 109 VAL A N 1
ATOM 807 C CA . VAL A 1 109 ? -5.485 -4.074 -7.832 1.00 74.69 109 VAL A CA 1
ATOM 808 C C . VAL A 1 109 ? -6.619 -3.047 -7.829 1.00 74.69 109 VAL A C 1
ATOM 810 O O . VAL A 1 109 ? -6.914 -2.477 -6.780 1.00 74.69 109 VAL A O 1
ATOM 813 N N . ALA A 1 110 ? -7.322 -2.866 -8.949 1.00 80.12 110 ALA A N 1
ATOM 814 C CA . ALA A 1 110 ? -8.454 -1.942 -9.039 1.00 80.12 110 ALA A CA 1
ATOM 815 C C . ALA A 1 110 ? -9.594 -2.313 -8.071 1.00 80.12 110 ALA A C 1
ATOM 817 O O . ALA A 1 110 ? -10.123 -1.455 -7.366 1.00 80.12 110 ALA A O 1
ATOM 818 N N . LEU A 1 111 ? -9.933 -3.601 -7.973 1.00 84.94 111 LEU A N 1
ATOM 819 C CA . LEU A 1 111 ? -10.930 -4.111 -7.031 1.00 84.94 111 LEU A CA 1
ATOM 820 C C . LEU A 1 111 ? -10.476 -3.934 -5.583 1.00 84.94 111 LEU A C 1
ATOM 822 O O . LEU A 1 111 ? -11.275 -3.526 -4.745 1.00 84.94 111 LEU A O 1
ATOM 826 N N . SER A 1 112 ? -9.200 -4.176 -5.277 1.00 73.31 112 SER A N 1
ATOM 827 C CA . SER A 1 112 ? -8.666 -3.965 -3.928 1.00 73.31 112 SER A CA 1
ATOM 828 C C . SER A 1 112 ? -8.770 -2.499 -3.492 1.00 73.31 112 SER A C 1
ATOM 830 O O . SER A 1 112 ? -9.164 -2.226 -2.357 1.00 73.31 112 SER A O 1
ATOM 832 N N . ALA A 1 113 ? -8.537 -1.559 -4.416 1.00 73.69 113 ALA A N 1
ATOM 833 C CA . ALA A 1 113 ? -8.693 -0.129 -4.173 1.00 73.69 113 ALA A CA 1
ATOM 834 C C . ALA A 1 113 ? -10.153 0.267 -3.885 1.00 73.69 113 ALA A C 1
ATOM 836 O O . ALA A 1 113 ? -10.389 1.219 -3.146 1.00 73.69 113 ALA A O 1
ATOM 837 N N . LEU A 1 114 ? -11.128 -0.480 -4.416 1.00 80.19 114 LEU A N 1
ATOM 838 C CA . LEU A 1 114 ? -12.554 -0.266 -4.159 1.00 80.19 114 LEU A CA 1
ATOM 839 C C . LEU A 1 114 ? -13.041 -0.943 -2.867 1.00 80.19 114 LEU A C 1
ATOM 841 O O . LEU A 1 114 ? -13.839 -0.370 -2.127 1.00 80.19 114 LEU A O 1
ATOM 845 N N . VAL A 1 115 ? -12.563 -2.154 -2.571 1.00 81.81 115 VAL A N 1
ATOM 846 C CA . VAL A 1 115 ? -12.957 -2.914 -1.371 1.00 81.81 115 VAL A CA 1
ATOM 847 C C . VAL A 1 115 ? -12.425 -2.250 -0.102 1.00 81.81 115 VAL A C 1
ATOM 849 O O . VAL A 1 115 ? -13.128 -2.193 0.907 1.00 81.81 115 VAL A O 1
ATOM 852 N N . PHE A 1 116 ? -11.211 -1.703 -0.153 1.00 84.19 116 PHE A N 1
ATOM 853 C CA . PHE A 1 116 ? -10.566 -1.075 0.995 1.00 84.19 116 PHE A CA 1
ATOM 854 C C . PHE A 1 116 ? -11.407 0.030 1.683 1.00 84.19 116 PHE A C 1
ATOM 856 O O . PHE A 1 116 ? -11.674 -0.097 2.883 1.00 84.19 116 PHE A O 1
ATOM 863 N N . PRO A 1 117 ? -11.889 1.084 0.989 1.00 79.06 117 PRO A N 1
ATOM 864 C CA . PRO A 1 117 ? -12.694 2.134 1.616 1.00 79.06 117 PRO A CA 1
ATOM 865 C C . PRO A 1 117 ? -14.032 1.617 2.151 1.00 79.06 117 PRO A C 1
ATOM 867 O O . PRO A 1 117 ? -14.505 2.114 3.171 1.00 79.06 117 PRO A O 1
ATOM 870 N N . LEU A 1 118 ? -14.625 0.596 1.521 1.00 85.62 118 LEU A N 1
ATOM 871 C CA . LEU A 1 118 ? -15.872 -0.011 1.994 1.00 85.62 118 LEU A CA 1
ATOM 872 C C . LEU A 1 118 ? -15.672 -0.740 3.325 1.00 85.62 118 LEU A C 1
ATOM 874 O O . LEU A 1 118 ? -16.460 -0.552 4.252 1.00 85.62 118 LEU A O 1
ATOM 878 N N . VAL A 1 119 ? -14.597 -1.525 3.444 1.00 86.25 119 VAL A N 1
ATOM 879 C CA . VAL A 1 119 ? -14.243 -2.219 4.692 1.00 86.25 119 VAL A CA 1
ATOM 880 C C . VAL A 1 119 ? -13.938 -1.211 5.803 1.00 86.25 119 VAL A C 1
ATOM 882 O O . VAL A 1 119 ? -14.399 -1.380 6.937 1.00 86.25 119 VAL A O 1
ATOM 885 N N . TRP A 1 120 ? -13.219 -0.132 5.488 1.00 84.00 120 TRP A N 1
ATOM 886 C CA . TRP A 1 120 ? -12.952 0.941 6.446 1.00 84.00 120 TRP A CA 1
ATOM 887 C C . TRP A 1 120 ? -14.245 1.621 6.917 1.00 84.00 120 TRP A C 1
ATOM 889 O O . TRP A 1 120 ? -14.476 1.734 8.122 1.00 84.00 120 TRP A O 1
ATOM 899 N N . LEU A 1 121 ? -15.129 2.002 5.990 1.00 87.25 121 LEU A N 1
ATOM 900 C CA . LEU A 1 121 ? -16.387 2.673 6.314 1.00 87.25 121 LEU A CA 1
ATOM 901 C C . LEU A 1 121 ? -17.302 1.770 7.150 1.00 87.25 121 LEU A C 1
ATOM 903 O O . LEU A 1 121 ? -17.853 2.214 8.156 1.00 87.25 121 LEU A O 1
ATOM 907 N N . ALA A 1 122 ? -17.411 0.489 6.785 1.00 89.00 122 ALA A N 1
ATOM 908 C CA . ALA A 1 122 ? -18.142 -0.505 7.563 1.00 89.00 122 ALA A CA 1
ATOM 909 C C . ALA A 1 122 ? -17.586 -0.624 8.990 1.00 89.00 122 ALA A C 1
ATOM 911 O O . ALA A 1 122 ? -18.359 -0.660 9.947 1.00 89.00 122 ALA A O 1
ATOM 912 N N . SER A 1 123 ? -16.259 -0.606 9.148 1.00 83.62 123 SER A N 1
ATOM 913 C CA . SER A 1 123 ? -15.605 -0.653 10.462 1.00 83.62 123 SER A CA 1
ATOM 914 C C . SER A 1 123 ? -15.926 0.582 11.307 1.00 83.62 123 SER A C 1
ATOM 916 O O . SER A 1 123 ? -16.263 0.453 12.486 1.00 83.62 123 SER A O 1
ATOM 918 N N . VAL A 1 124 ? -15.895 1.778 10.708 1.00 85.69 124 VAL A N 1
ATOM 919 C CA . VAL A 1 124 ? -16.291 3.028 11.378 1.00 85.69 124 VAL A CA 1
ATOM 920 C C . VAL A 1 124 ? -17.768 2.977 11.774 1.00 85.69 124 VAL A C 1
ATOM 922 O O . VAL A 1 124 ? -18.108 3.251 12.923 1.00 85.69 124 VAL A O 1
ATOM 925 N N . VAL A 1 125 ? -18.662 2.565 10.876 1.00 92.12 125 VAL A N 1
ATOM 926 C CA . VAL A 1 125 ? -20.098 2.452 11.177 1.00 92.12 125 VAL A CA 1
ATOM 927 C C . VAL A 1 125 ? -20.351 1.462 12.318 1.00 92.12 125 VAL A C 1
ATOM 929 O O . VAL A 1 125 ? -21.124 1.770 13.230 1.00 92.12 125 VAL A O 1
ATOM 932 N N . LEU A 1 126 ? -19.678 0.307 12.317 1.00 88.94 126 LEU A N 1
ATOM 933 C CA . LEU A 1 126 ? -19.787 -0.699 13.376 1.00 88.94 126 LEU A CA 1
ATOM 934 C C . LEU A 1 126 ? -19.317 -0.141 14.730 1.00 88.94 126 LEU A C 1
ATOM 936 O O . LEU A 1 126 ? -20.012 -0.290 15.739 1.00 88.94 126 LEU A O 1
ATOM 940 N N . LEU A 1 127 ? -18.181 0.565 14.741 1.00 87.94 127 LEU A N 1
ATOM 941 C CA . LEU A 1 127 ? -17.650 1.249 15.923 1.00 87.94 127 LEU A CA 1
ATOM 942 C C . LEU A 1 127 ? -18.659 2.262 16.482 1.00 87.94 127 LEU A C 1
ATOM 944 O O . LEU A 1 127 ? -18.901 2.322 17.691 1.00 87.94 127 LEU A O 1
ATOM 948 N N . TRP A 1 128 ? -19.286 3.044 15.605 1.00 93.06 128 TRP A N 1
ATOM 949 C CA . TRP A 1 128 ? -20.241 4.073 16.005 1.00 93.06 128 TRP A CA 1
ATOM 950 C C . TRP A 1 128 ? -21.587 3.504 16.464 1.00 93.06 128 TRP A C 1
ATOM 952 O O . TRP A 1 128 ? -22.194 4.068 17.381 1.00 93.06 128 TRP A O 1
ATOM 962 N N . ARG A 1 129 ? -22.019 2.362 15.917 1.00 94.31 129 ARG A N 1
ATOM 963 C CA . ARG A 1 129 ? -23.224 1.633 16.351 1.00 94.31 129 ARG A CA 1
ATOM 964 C C . ARG A 1 129 ? -23.076 0.949 17.710 1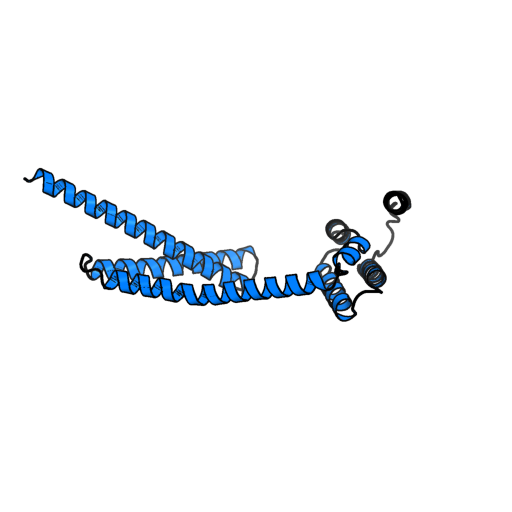.00 94.31 129 ARG A C 1
ATOM 966 O O . ARG A 1 129 ? -24.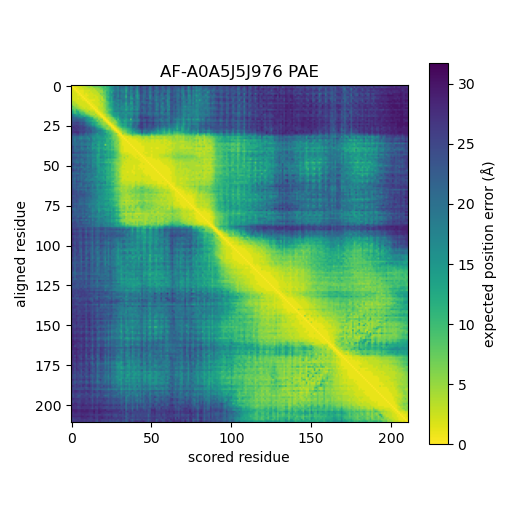088 0.699 18.360 1.00 94.31 129 ARG A O 1
ATOM 973 N N . ASN A 1 130 ? -21.855 0.678 18.169 1.00 90.38 130 ASN A N 1
ATOM 974 C CA . ASN A 1 130 ? -21.637 0.012 19.449 1.00 90.38 130 ASN A CA 1
ATOM 975 C C . ASN A 1 130 ? -22.082 0.899 20.631 1.00 90.38 130 ASN A C 1
ATOM 977 O O . ASN A 1 130 ? -21.529 1.978 20.850 1.00 90.38 130 ASN A O 1
ATOM 981 N N . GLN A 1 131 ? -23.079 0.460 21.402 1.00 92.38 131 GLN A N 1
ATOM 982 C CA . GLN A 1 131 ? -23.589 1.206 22.563 1.00 92.38 131 GLN A CA 1
ATOM 983 C C . GLN A 1 131 ? -22.701 1.084 23.807 1.00 92.38 131 GLN A C 1
ATOM 985 O O . GLN A 1 131 ? -22.825 1.890 24.722 1.00 92.38 131 GLN A O 1
ATOM 990 N N . LEU A 1 132 ? -21.777 0.120 23.832 1.00 89.88 132 LEU A N 1
ATOM 991 C CA . LEU A 1 132 ? -20.899 -0.117 24.982 1.00 89.88 132 LEU A CA 1
ATOM 992 C C . LEU A 1 132 ? -19.812 0.954 25.143 1.00 89.88 132 LEU A C 1
ATOM 994 O O . LEU A 1 132 ? -19.133 0.986 26.164 1.00 89.88 132 LEU A O 1
ATOM 998 N N . TRP A 1 133 ? -19.604 1.796 24.129 1.00 89.94 133 TRP A N 1
ATOM 999 C CA . TRP A 1 133 ? -18.539 2.795 24.113 1.00 89.94 133 TRP A CA 1
ATOM 1000 C C . TRP A 1 133 ? -19.104 4.193 24.303 1.00 89.94 133 TRP A C 1
ATOM 1002 O O . TRP A 1 133 ? -20.051 4.604 23.622 1.00 89.94 133 TRP A O 1
ATOM 1012 N N . THR A 1 134 ? -18.466 4.960 25.181 1.00 92.31 134 THR A N 1
ATOM 1013 C CA . THR A 1 134 ? -18.798 6.371 25.367 1.00 92.31 134 THR A CA 1
ATOM 1014 C C . THR A 1 134 ? -18.437 7.169 24.110 1.00 92.31 134 THR A C 1
ATOM 1016 O O . THR A 1 134 ? -17.563 6.788 23.324 1.00 92.31 134 THR A O 1
ATOM 1019 N N . ARG A 1 135 ? -19.104 8.310 23.888 1.00 92.81 135 ARG A N 1
ATOM 1020 C CA . ARG A 1 135 ? -18.817 9.169 22.721 1.00 92.81 135 ARG A CA 1
ATOM 1021 C C . ARG A 1 135 ? -17.344 9.591 22.658 1.00 92.81 135 ARG A C 1
ATOM 1023 O O . ARG A 1 135 ? -16.789 9.641 21.566 1.00 92.81 135 ARG A O 1
ATOM 1030 N N . SER A 1 136 ? -16.705 9.844 23.802 1.00 89.31 136 SER A N 1
ATOM 1031 C CA . SER A 1 136 ? -15.285 10.216 23.858 1.00 89.31 136 SER A CA 1
ATOM 1032 C C . SER A 1 136 ? -14.363 9.082 23.403 1.00 89.31 136 SER A C 1
ATOM 1034 O O . SER A 1 136 ? -13.422 9.333 22.657 1.00 89.31 136 SER A O 1
ATOM 1036 N N . GLN A 1 137 ? -14.661 7.830 23.761 1.00 87.88 137 GLN A N 1
ATOM 1037 C CA . GLN A 1 137 ? -13.889 6.661 23.319 1.00 87.88 137 GLN A CA 1
ATOM 1038 C C . GLN A 1 137 ? -13.997 6.438 21.805 1.00 87.88 137 GLN A C 1
ATOM 1040 O O . GLN A 1 137 ? -13.005 6.107 21.156 1.00 87.88 137 GLN A O 1
ATOM 1045 N N . LYS A 1 138 ? -15.180 6.673 21.222 1.00 88.19 138 LYS A N 1
ATOM 1046 C CA . LYS A 1 138 ? -15.395 6.581 19.766 1.00 88.19 138 LYS A CA 1
ATOM 1047 C C . LYS A 1 138 ? -14.572 7.619 19.002 1.00 88.19 138 LYS A C 1
ATOM 1049 O O . LYS A 1 138 ? -13.914 7.284 18.014 1.00 88.19 138 LYS A O 1
ATOM 1054 N N . TRP A 1 139 ? -14.565 8.861 19.487 1.00 92.31 139 TRP A N 1
ATOM 1055 C CA . TRP A 1 139 ? -13.746 9.927 18.912 1.00 92.31 139 TRP A CA 1
ATOM 1056 C C . TRP A 1 139 ? -12.252 9.646 19.057 1.00 92.31 139 TRP A C 1
ATOM 1058 O O . TRP A 1 139 ? -11.530 9.749 18.068 1.00 92.31 139 TRP A O 1
ATOM 1068 N N . ALA A 1 140 ? -11.799 9.212 20.237 1.00 86.12 140 ALA A N 1
ATOM 1069 C CA . ALA A 1 140 ? -10.400 8.863 20.467 1.00 86.12 140 ALA A CA 1
ATOM 1070 C C . ALA A 1 140 ? -9.923 7.747 19.524 1.00 86.12 140 ALA A C 1
ATOM 1072 O O . ALA A 1 140 ? -8.866 7.881 18.918 1.00 86.12 140 ALA A O 1
ATOM 1073 N N . GLY A 1 141 ? -10.717 6.688 19.330 1.00 81.44 141 GLY A N 1
ATOM 1074 C CA . GLY A 1 141 ? -10.377 5.611 18.394 1.00 81.44 141 GLY A CA 1
ATOM 1075 C C . GLY A 1 141 ? -10.280 6.082 16.938 1.00 81.44 141 GLY A C 1
ATOM 1076 O O . GLY A 1 141 ? -9.359 5.691 16.224 1.00 81.44 141 GLY A O 1
AT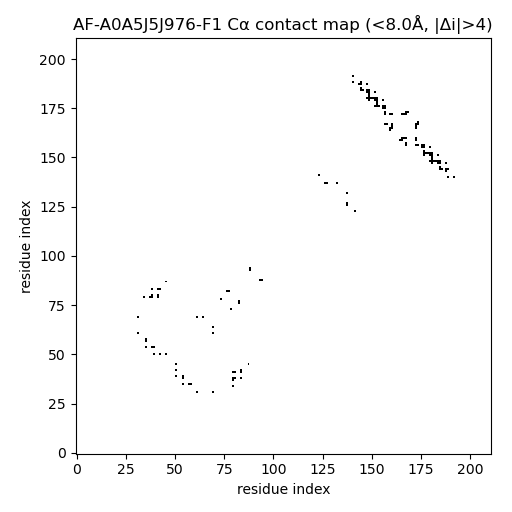OM 1077 N N . THR A 1 142 ? -11.188 6.965 16.514 1.00 85.94 142 THR A N 1
ATOM 1078 C CA . THR A 1 142 ? -11.219 7.475 15.132 1.00 85.94 142 THR A CA 1
ATOM 1079 C C . THR A 1 142 ? -10.049 8.425 14.861 1.00 85.94 142 THR A C 1
ATOM 1081 O O . THR A 1 142 ? -9.333 8.265 13.874 1.00 85.94 142 THR A O 1
ATOM 1084 N N . ILE A 1 143 ? -9.816 9.383 15.764 1.00 89.25 143 ILE A N 1
ATOM 1085 C CA . ILE A 1 143 ? -8.739 10.373 15.636 1.00 89.25 143 ILE A CA 1
ATOM 1086 C C . ILE A 1 143 ? -7.373 9.698 15.747 1.00 89.25 143 ILE A C 1
ATOM 1088 O O . ILE A 1 143 ? -6.487 10.006 14.955 1.00 89.25 143 ILE A O 1
ATOM 1092 N N . LEU A 1 144 ? -7.198 8.755 16.681 1.00 85.94 144 LEU A N 1
ATOM 1093 C CA . LEU A 1 144 ? -5.928 8.048 16.839 1.00 85.94 144 LEU A CA 1
ATOM 1094 C C . LEU A 1 144 ? -5.584 7.233 15.587 1.00 85.94 144 LEU A C 1
ATOM 1096 O O . LEU A 1 144 ? -4.444 7.280 15.136 1.00 85.94 144 LEU A O 1
ATOM 1100 N N . GLY A 1 145 ? -6.559 6.536 14.995 1.00 78.69 145 GLY A N 1
ATOM 1101 C CA . GLY A 1 145 ? -6.347 5.795 13.750 1.00 78.69 145 GLY A CA 1
ATOM 1102 C C . GLY A 1 145 ? -5.883 6.703 12.608 1.00 78.69 145 GLY A C 1
ATOM 1103 O O . GLY A 1 145 ? -4.834 6.457 12.012 1.00 78.69 145 GLY A O 1
ATOM 1104 N N . ILE A 1 146 ? -6.621 7.789 12.353 1.00 85.25 146 ILE A N 1
ATOM 1105 C CA . ILE A 1 146 ? -6.287 8.754 11.292 1.00 85.25 146 ILE A CA 1
ATOM 1106 C C . ILE A 1 146 ? -4.925 9.408 11.558 1.00 85.25 146 ILE A C 1
ATOM 1108 O O . ILE A 1 146 ? -4.097 9.494 10.654 1.00 85.25 146 ILE A O 1
ATOM 1112 N N . GLY A 1 147 ? -4.670 9.830 12.799 1.00 86.94 147 GLY A N 1
ATOM 1113 C CA . GLY A 1 147 ? -3.429 10.492 13.192 1.00 86.94 147 GLY A CA 1
ATOM 1114 C C . GLY A 1 147 ? -2.204 9.597 13.023 1.00 86.94 147 GLY A C 1
ATOM 1115 O O . GLY A 1 147 ? -1.227 10.013 12.404 1.00 86.94 147 GLY A O 1
ATOM 1116 N N . VAL A 1 148 ? -2.262 8.350 13.505 1.00 85.00 148 VAL A N 1
ATOM 1117 C CA . VAL A 1 148 ? -1.151 7.397 13.348 1.00 85.00 148 VAL A CA 1
ATOM 1118 C C . VAL A 1 148 ? -0.905 7.081 11.874 1.00 85.00 148 VAL A C 1
ATOM 1120 O O . VAL A 1 148 ? 0.248 7.075 11.442 1.00 85.00 148 VAL A O 1
ATOM 1123 N N . GLY A 1 149 ? -1.966 6.877 11.088 1.00 77.00 149 GLY A N 1
ATOM 1124 C CA . GLY A 1 149 ? -1.843 6.664 9.646 1.00 77.00 149 GLY A CA 1
ATOM 1125 C C . GLY A 1 149 ? -1.175 7.846 8.938 1.00 77.00 149 GLY A C 1
ATOM 1126 O O . GLY A 1 149 ? -0.234 7.649 8.169 1.00 77.00 149 GLY A O 1
ATOM 1127 N N . ALA A 1 150 ? -1.604 9.076 9.233 1.00 83.00 150 ALA A N 1
ATOM 1128 C CA . ALA A 1 150 ? -1.041 10.288 8.640 1.00 83.00 150 ALA A CA 1
ATOM 1129 C C . ALA A 1 150 ? 0.444 10.478 8.996 1.00 83.00 150 ALA A C 1
ATOM 1131 O O . ALA A 1 150 ? 1.259 10.728 8.108 1.00 83.00 150 ALA A O 1
ATOM 1132 N N . ILE A 1 151 ? 0.812 10.297 10.270 1.00 89.50 151 ILE A N 1
ATOM 1133 C CA . ILE A 1 151 ? 2.203 10.429 10.733 1.00 89.50 151 ILE A CA 1
ATOM 1134 C C . ILE A 1 151 ? 3.093 9.369 10.077 1.00 89.50 151 ILE A C 1
ATOM 1136 O O . ILE A 1 151 ? 4.149 9.705 9.546 1.00 89.50 151 ILE A O 1
ATOM 1140 N N . ALA A 1 152 ? 2.669 8.103 10.061 1.00 84.25 152 ALA A N 1
ATOM 1141 C CA . ALA A 1 152 ? 3.448 7.026 9.453 1.00 84.25 152 ALA A CA 1
ATOM 1142 C C . ALA A 1 152 ? 3.670 7.247 7.947 1.00 84.25 152 ALA A C 1
ATOM 1144 O O . ALA A 1 152 ? 4.774 7.026 7.447 1.00 84.25 152 ALA A O 1
ATOM 1145 N N . GLY A 1 153 ? 2.649 7.741 7.241 1.00 77.75 153 GLY A N 1
ATOM 1146 C CA . GLY A 1 153 ? 2.755 8.108 5.827 1.00 77.75 153 GLY A CA 1
ATOM 1147 C C . GLY A 1 153 ? 3.744 9.231 5.586 1.00 77.75 153 GLY A C 1
ATOM 1148 O O . GLY A 1 153 ? 4.617 9.103 4.733 1.00 77.75 153 GLY A O 1
ATOM 1149 N N . ALA A 1 154 ? 3.644 10.307 6.368 1.00 84.62 154 ALA A N 1
ATOM 1150 C CA . ALA A 1 154 ? 4.539 11.453 6.262 1.00 84.62 154 ALA A CA 1
ATOM 1151 C C . ALA A 1 154 ? 6.001 11.069 6.541 1.00 84.62 154 ALA A C 1
ATOM 1153 O O . ALA A 1 154 ? 6.893 11.444 5.781 1.00 84.62 154 ALA A O 1
ATOM 1154 N N . VAL A 1 155 ? 6.248 10.271 7.587 1.00 89.38 155 VAL A N 1
ATOM 1155 C CA . VAL A 1 155 ? 7.589 9.762 7.917 1.00 89.38 155 VAL A CA 1
ATOM 1156 C C . VAL A 1 155 ? 8.126 8.882 6.790 1.00 89.38 155 VAL A C 1
ATOM 1158 O O . VAL A 1 155 ? 9.262 9.059 6.358 1.00 89.38 155 VAL A O 1
ATOM 1161 N N . SER A 1 156 ? 7.308 7.967 6.269 1.00 82.38 156 SER A N 1
ATOM 1162 C CA . SER A 1 156 ? 7.692 7.125 5.137 1.00 82.38 156 SER A CA 1
ATOM 1163 C C . SER A 1 156 ? 8.037 7.948 3.893 1.00 82.38 156 SER A C 1
ATOM 1165 O O . SER A 1 156 ? 9.075 7.701 3.278 1.00 82.38 156 SER A O 1
ATOM 1167 N N . ALA A 1 157 ? 7.210 8.940 3.547 1.00 79.19 157 ALA A N 1
ATOM 1168 C CA . ALA A 1 157 ? 7.442 9.828 2.410 1.00 79.19 157 ALA A CA 1
ATOM 1169 C C . ALA A 1 157 ? 8.777 10.566 2.546 1.00 79.19 157 ALA A C 1
ATOM 1171 O O . ALA A 1 157 ? 9.574 10.583 1.609 1.00 79.19 157 ALA A O 1
ATOM 1172 N N . ALA A 1 158 ? 9.038 11.127 3.731 1.00 84.88 158 ALA A N 1
ATOM 1173 C CA . ALA A 1 158 ? 10.270 11.847 4.025 1.00 84.88 158 ALA A CA 1
ATOM 1174 C C . ALA A 1 158 ? 11.505 10.941 3.910 1.00 84.88 158 ALA A C 1
ATOM 1176 O O . ALA A 1 158 ? 12.499 11.333 3.298 1.00 84.88 158 ALA A O 1
ATOM 1177 N N . LEU A 1 159 ? 11.434 9.713 4.436 1.00 85.81 159 LEU A N 1
ATOM 1178 C CA . LEU A 1 159 ? 12.530 8.746 4.352 1.00 85.81 159 LEU A CA 1
ATOM 1179 C C . LEU A 1 159 ? 12.804 8.313 2.908 1.00 85.81 159 LEU A C 1
ATOM 1181 O O . LEU A 1 159 ? 13.957 8.292 2.488 1.00 85.81 159 LEU A O 1
ATOM 1185 N N . LEU A 1 160 ? 11.770 7.997 2.127 1.00 77.50 160 LEU A N 1
ATOM 1186 C CA . LEU A 1 160 ? 11.922 7.585 0.727 1.00 77.50 160 LEU A CA 1
ATOM 1187 C C . LEU A 1 160 ? 12.464 8.718 -0.148 1.00 77.50 160 LEU A C 1
ATOM 1189 O O . LEU A 1 160 ? 13.375 8.489 -0.941 1.00 77.50 160 LEU A O 1
ATOM 1193 N N . ALA A 1 161 ? 11.948 9.936 0.025 1.00 81.31 161 ALA A N 1
ATOM 1194 C CA . ALA A 1 161 ? 12.428 11.099 -0.714 1.00 81.31 161 ALA A CA 1
ATOM 1195 C C . ALA A 1 161 ? 13.897 11.410 -0.379 1.00 81.31 161 ALA A C 1
ATOM 1197 O O . ALA A 1 161 ? 14.700 11.640 -1.281 1.00 81.31 161 ALA A O 1
ATOM 1198 N N . GLY A 1 162 ? 14.268 11.352 0.906 1.00 84.06 162 GLY A N 1
ATOM 1199 C CA . GLY A 1 162 ? 15.636 11.612 1.355 1.00 84.06 162 GLY A CA 1
ATOM 1200 C C . GLY A 1 162 ? 16.644 10.523 0.972 1.00 84.06 162 GLY A C 1
ATOM 1201 O O . GLY A 1 162 ? 17.777 10.843 0.631 1.00 84.06 162 GLY A O 1
ATOM 1202 N N . THR A 1 163 ? 16.250 9.245 1.006 1.00 83.25 163 THR A N 1
ATOM 1203 C CA . THR A 1 163 ? 17.165 8.115 0.732 1.00 83.25 163 THR A CA 1
ATOM 1204 C C . THR A 1 163 ? 17.374 7.853 -0.752 1.00 83.25 163 THR A C 1
ATOM 1206 O O . THR A 1 163 ? 18.480 7.505 -1.155 1.00 83.25 163 THR A O 1
ATOM 1209 N N . LEU A 1 164 ? 16.332 8.018 -1.570 1.00 81.50 164 LEU A N 1
ATOM 1210 C CA . LEU A 1 164 ? 16.396 7.736 -3.005 1.00 81.50 164 LEU A CA 1
ATOM 1211 C C . LEU A 1 164 ? 16.667 8.994 -3.848 1.00 81.50 164 LEU A C 1
ATOM 1213 O O . LEU A 1 164 ? 16.837 8.880 -5.058 1.00 81.50 164 LEU A O 1
ATOM 1217 N N . GLY A 1 165 ? 16.680 10.189 -3.243 1.00 82.50 165 GLY A N 1
ATOM 1218 C CA . GLY A 1 165 ? 16.826 11.461 -3.963 1.00 82.50 165 GLY A CA 1
ATOM 1219 C C . GLY A 1 165 ? 15.652 11.767 -4.898 1.00 82.50 165 GLY A C 1
ATOM 1220 O O . GLY A 1 165 ? 15.779 12.546 -5.840 1.00 82.50 165 GLY A O 1
ATOM 1221 N N . VAL A 1 166 ? 14.508 11.123 -4.668 1.00 83.81 166 VAL A N 1
ATOM 1222 C CA . VAL A 1 166 ? 13.334 11.217 -5.533 1.00 83.81 166 VAL A CA 1
ATOM 1223 C C . VAL A 1 166 ? 12.397 12.295 -4.992 1.00 83.81 166 VAL A C 1
ATOM 1225 O O . VAL A 1 166 ? 12.165 12.385 -3.788 1.00 83.81 166 VAL A O 1
ATOM 1228 N N . ALA A 1 167 ? 11.824 13.110 -5.881 1.00 82.75 167 ALA A N 1
ATOM 1229 C CA . ALA A 1 167 ? 10.870 14.145 -5.496 1.00 82.75 167 ALA A CA 1
ATOM 1230 C C . ALA A 1 167 ? 9.688 13.562 -4.696 1.00 82.75 167 ALA A C 1
ATOM 1232 O O . ALA A 1 167 ? 9.164 12.500 -5.031 1.00 82.75 167 ALA A O 1
ATOM 1233 N N . ALA A 1 168 ? 9.206 14.293 -3.685 1.00 74.25 168 ALA A N 1
ATOM 1234 C CA . ALA A 1 168 ? 8.100 13.848 -2.826 1.00 74.25 168 ALA A CA 1
ATOM 1235 C C . ALA A 1 168 ? 6.791 13.561 -3.593 1.00 74.25 168 ALA A C 1
ATOM 1237 O O . ALA A 1 168 ? 5.967 12.773 -3.140 1.00 74.25 168 ALA A O 1
ATOM 1238 N N . GLY A 1 169 ? 6.611 14.171 -4.771 1.00 77.50 169 GLY A N 1
ATOM 1239 C CA . GLY A 1 169 ? 5.474 13.917 -5.662 1.00 77.50 169 GLY A CA 1
ATOM 1240 C C . GLY A 1 169 ? 5.629 12.689 -6.564 1.00 77.50 169 GLY A C 1
ATOM 1241 O O . GLY A 1 169 ? 4.733 12.401 -7.354 1.00 77.50 169 GLY A O 1
ATOM 1242 N N . HIS A 1 170 ? 6.753 11.974 -6.499 1.00 84.56 170 HIS A N 1
ATOM 1243 C CA . HIS A 1 170 ? 6.987 10.836 -7.375 1.00 84.56 170 HIS A CA 1
ATOM 1244 C C . HIS A 1 170 ? 6.042 9.676 -7.031 1.00 84.56 170 HIS A C 1
ATOM 1246 O O . HIS A 1 170 ? 5.907 9.335 -5.850 1.00 84.56 170 HIS A O 1
ATOM 1252 N N . PRO A 1 171 ? 5.438 9.003 -8.031 1.00 83.62 171 PRO A N 1
ATOM 1253 C CA . PRO A 1 171 ? 4.430 7.970 -7.798 1.00 83.62 171 PRO A CA 1
ATOM 1254 C C . PRO A 1 171 ? 4.880 6.875 -6.827 1.00 83.62 171 PRO A C 1
ATOM 1256 O O . PRO A 1 171 ? 4.108 6.468 -5.967 1.00 83.62 171 PRO A O 1
ATOM 1259 N N . LEU A 1 172 ? 6.139 6.428 -6.914 1.00 75.81 172 LEU A N 1
ATOM 1260 C CA . LEU A 1 172 ? 6.682 5.418 -5.994 1.00 75.81 172 LEU A CA 1
ATOM 1261 C C . LEU A 1 172 ? 6.691 5.880 -4.533 1.00 75.81 172 LEU A C 1
ATOM 1263 O O . LEU A 1 172 ? 6.396 5.078 -3.651 1.00 75.81 172 LEU A O 1
ATOM 1267 N N . VAL A 1 173 ? 7.025 7.145 -4.271 1.00 77.94 173 VAL A N 1
ATOM 1268 C CA . VAL A 1 173 ? 7.026 7.694 -2.909 1.00 77.94 173 VAL A CA 1
ATOM 1269 C C . VAL A 1 173 ? 5.587 7.740 -2.404 1.00 77.94 173 VAL A C 1
ATOM 1271 O O . VAL A 1 173 ? 5.289 7.154 -1.369 1.00 77.94 173 VAL A O 1
ATOM 1274 N N . VAL A 1 174 ? 4.677 8.314 -3.197 1.00 81.56 174 VAL A N 1
ATOM 1275 C CA . VAL A 1 174 ? 3.250 8.437 -2.861 1.00 81.56 174 VAL A CA 1
ATOM 1276 C C . VAL A 1 174 ? 2.617 7.074 -2.559 1.00 81.56 174 VAL A C 1
ATOM 1278 O O . VAL A 1 174 ? 1.994 6.905 -1.510 1.00 81.56 174 VAL A O 1
ATOM 1281 N N . TRP A 1 175 ? 2.806 6.079 -3.429 1.00 82.81 175 TRP A N 1
ATOM 1282 C CA . TRP A 1 175 ? 2.223 4.747 -3.247 1.00 82.81 175 TRP A CA 1
ATOM 1283 C C . TRP A 1 175 ? 2.762 4.023 -2.012 1.00 82.81 175 TRP A C 1
ATOM 1285 O O . TRP A 1 175 ? 1.984 3.414 -1.275 1.00 82.81 175 TRP A O 1
ATOM 1295 N N . ASN A 1 176 ? 4.067 4.117 -1.744 1.00 78.06 176 ASN A N 1
ATOM 1296 C CA . ASN A 1 176 ? 4.655 3.510 -0.549 1.00 78.06 176 ASN A CA 1
ATOM 1297 C C . ASN A 1 176 ? 4.164 4.183 0.734 1.00 78.06 176 ASN A C 1
ATOM 1299 O O . ASN A 1 176 ? 3.821 3.493 1.695 1.00 78.06 176 ASN A O 1
ATOM 1303 N N . SER A 1 177 ? 4.074 5.513 0.744 1.00 74.50 177 SER A N 1
ATOM 1304 C CA . SER A 1 177 ? 3.575 6.258 1.899 1.00 74.50 177 SER A CA 1
ATOM 1305 C C . SER A 1 177 ? 2.124 5.915 2.207 1.00 74.50 177 SER A C 1
ATOM 1307 O O . SER A 1 177 ? 1.800 5.678 3.368 1.00 74.50 177 SER A O 1
ATOM 1309 N N . ILE A 1 178 ? 1.273 5.794 1.181 1.00 82.69 178 ILE A N 1
ATOM 1310 C CA . ILE A 1 178 ? -0.108 5.322 1.348 1.00 82.69 178 ILE A CA 1
ATOM 1311 C C . ILE A 1 178 ? -0.114 3.915 1.957 1.00 82.69 178 ILE A C 1
ATOM 1313 O O . ILE A 1 178 ? -0.782 3.690 2.964 1.00 82.69 178 ILE A O 1
ATOM 1317 N N . GLY A 1 179 ? 0.658 2.973 1.405 1.00 80.50 179 GLY A N 1
ATOM 1318 C CA . GLY A 1 179 ? 0.728 1.605 1.927 1.00 80.50 179 GLY A CA 1
ATOM 1319 C C . GLY A 1 179 ? 1.136 1.544 3.405 1.00 80.50 179 GLY A C 1
ATOM 1320 O O . GLY A 1 179 ? 0.474 0.883 4.210 1.00 80.50 179 GLY A O 1
ATOM 1321 N N . ILE A 1 180 ? 2.178 2.287 3.786 1.00 80.06 180 ILE A N 1
ATOM 1322 C CA . ILE A 1 180 ? 2.682 2.335 5.166 1.00 80.06 180 ILE A CA 1
ATOM 1323 C C . ILE A 1 180 ? 1.686 3.025 6.108 1.00 80.06 180 ILE A C 1
ATOM 1325 O O . ILE A 1 180 ? 1.466 2.529 7.216 1.00 80.06 180 ILE A O 1
ATOM 1329 N N . SER A 1 181 ? 1.021 4.100 5.673 1.00 78.06 181 SER A N 1
ATOM 1330 C CA . SER A 1 181 ? -0.072 4.735 6.423 1.00 78.06 181 SER A CA 1
ATOM 1331 C C . SER A 1 181 ? -1.182 3.752 6.770 1.00 78.06 181 SER A C 1
ATOM 1333 O O . SER A 1 181 ? -1.602 3.670 7.926 1.00 78.06 181 SER A O 1
ATOM 1335 N N . LEU A 1 182 ? -1.667 3.005 5.774 1.00 81.75 182 LEU A N 1
ATOM 1336 C CA . LEU A 1 182 ? -2.770 2.065 5.961 1.00 81.75 182 LEU A CA 1
ATOM 1337 C C . LEU A 1 182 ? -2.370 0.922 6.900 1.00 81.75 182 LEU A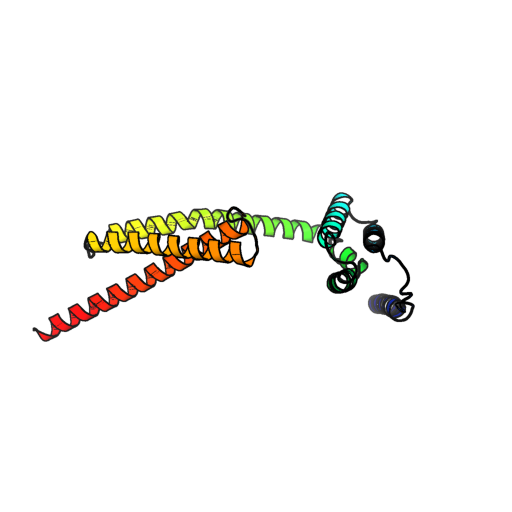 C 1
ATOM 1339 O O . LEU A 1 182 ? -3.145 0.542 7.785 1.00 81.75 182 LEU A O 1
ATOM 1343 N N . LEU A 1 183 ? -1.141 0.418 6.767 1.00 82.06 183 LEU A N 1
ATOM 1344 C CA . LEU A 1 183 ? -0.604 -0.611 7.654 1.00 82.06 183 LEU A CA 1
ATOM 1345 C C . LEU A 1 183 ? -0.507 -0.112 9.104 1.00 82.06 183 LEU A C 1
ATOM 1347 O O . LEU A 1 183 ? -1.017 -0.767 10.015 1.00 82.06 183 LEU A O 1
ATOM 1351 N N . ALA A 1 184 ? 0.084 1.064 9.323 1.00 78.06 184 ALA A N 1
ATOM 1352 C CA . ALA A 1 184 ? 0.236 1.649 10.654 1.00 78.06 184 ALA A CA 1
ATOM 1353 C C . ALA A 1 184 ? -1.118 1.928 11.323 1.00 78.06 184 ALA A C 1
ATOM 1355 O O . ALA A 1 184 ? -1.300 1.623 12.504 1.00 78.06 184 ALA A O 1
ATOM 1356 N N . MET A 1 185 ? -2.093 2.437 10.562 1.00 78.25 185 MET A N 1
ATOM 1357 C CA . MET A 1 185 ? -3.459 2.650 11.047 1.00 78.25 185 MET A CA 1
ATOM 1358 C C . MET A 1 185 ? -4.114 1.335 11.497 1.00 78.25 185 MET A C 1
ATOM 1360 O O . MET A 1 185 ? -4.759 1.289 12.547 1.00 78.25 185 MET A O 1
ATOM 1364 N N . THR A 1 186 ? -3.910 0.252 10.741 1.00 76.69 186 THR A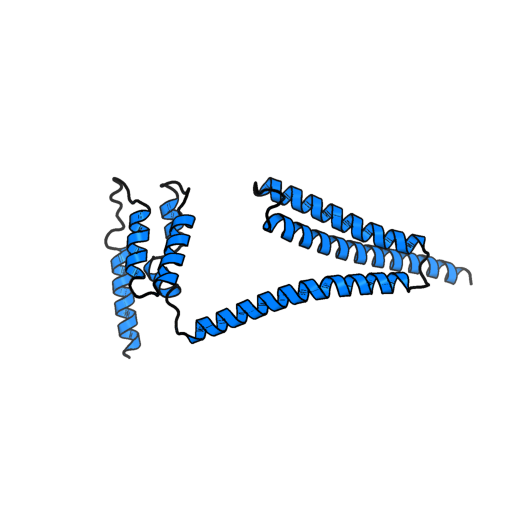 N 1
ATOM 1365 C CA . THR A 1 186 ? -4.437 -1.081 11.076 1.00 76.69 186 THR A CA 1
ATOM 1366 C C . THR A 1 186 ? -3.816 -1.607 12.371 1.00 76.69 186 THR A C 1
ATOM 1368 O O . THR A 1 186 ? -4.535 -2.042 13.271 1.00 76.69 186 THR A O 1
ATOM 1371 N N . ILE A 1 187 ? -2.491 -1.496 12.515 1.00 81.31 187 ILE A N 1
ATOM 1372 C CA . ILE A 1 187 ? -1.767 -1.911 13.726 1.00 81.31 187 ILE A CA 1
ATOM 1373 C C . ILE A 1 187 ? -2.245 -1.116 14.948 1.00 81.31 187 ILE A C 1
ATOM 1375 O O . ILE A 1 187 ? -2.566 -1.708 15.980 1.00 81.31 187 ILE A O 1
ATOM 1379 N N . ALA A 1 188 ? -2.351 0.210 14.835 1.00 79.06 188 ALA A N 1
ATOM 1380 C CA . ALA A 1 188 ? -2.820 1.066 15.925 1.00 79.06 188 ALA A CA 1
ATOM 1381 C C . ALA A 1 188 ? -4.244 0.707 16.374 1.00 79.06 188 ALA A C 1
ATOM 1383 O O . ALA A 1 188 ? -4.520 0.655 17.574 1.00 79.06 188 ALA A O 1
ATOM 1384 N N . SER A 1 189 ? -5.133 0.400 15.423 1.00 75.62 189 SER A N 1
ATOM 1385 C CA . SER A 1 189 ? -6.498 -0.045 15.716 1.00 75.62 189 SER A CA 1
ATOM 1386 C C . SER A 1 189 ? -6.515 -1.354 16.516 1.00 75.62 189 SER A C 1
ATOM 1388 O O . SER A 1 189 ? -7.207 -1.450 17.533 1.00 75.62 189 SER A O 1
ATOM 1390 N N . VAL A 1 190 ? -5.688 -2.332 16.128 1.00 81.38 190 VAL A N 1
ATOM 1391 C CA . VAL A 1 190 ? -5.560 -3.616 16.838 1.00 81.38 190 VAL A CA 1
ATOM 1392 C C . VAL A 1 190 ? -4.997 -3.421 18.249 1.00 81.38 190 VAL A C 1
ATOM 1394 O O . VAL A 1 190 ? -5.551 -3.962 19.207 1.00 81.38 190 VAL A O 1
ATOM 1397 N N . ILE A 1 191 ? -3.942 -2.614 18.408 1.00 85.19 191 ILE A N 1
ATOM 1398 C CA . ILE A 1 191 ? -3.353 -2.307 19.723 1.00 85.19 191 ILE A CA 1
ATOM 1399 C C . ILE A 1 191 ? -4.395 -1.656 20.636 1.00 85.19 191 ILE A C 1
ATOM 1401 O O . ILE A 1 191 ? -4.549 -2.068 21.789 1.00 85.19 191 ILE A O 1
ATOM 1405 N N . MET A 1 192 ? -5.149 -0.684 20.119 1.00 83.31 192 MET A N 1
ATOM 1406 C CA . MET A 1 192 ? -6.199 -0.007 20.876 1.00 83.31 192 MET A CA 1
ATOM 1407 C C . MET A 1 192 ? -7.306 -0.981 21.302 1.00 83.31 192 MET A C 1
ATOM 1409 O O . MET A 1 192 ? -7.722 -0.973 22.462 1.00 83.31 192 MET A O 1
ATOM 1413 N N . ALA A 1 193 ? -7.743 -1.870 20.406 1.00 81.44 193 ALA A N 1
ATOM 1414 C CA . ALA A 1 193 ? -8.733 -2.896 20.725 1.00 81.44 193 ALA A CA 1
ATOM 1415 C C . ALA A 1 193 ? -8.249 -3.836 21.846 1.00 81.44 193 ALA A C 1
ATOM 1417 O O . ALA A 1 193 ? -8.997 -4.119 22.785 1.00 81.44 193 ALA A O 1
ATOM 1418 N N . ILE A 1 194 ? -6.982 -4.265 21.800 1.00 89.50 194 ILE A N 1
ATOM 1419 C CA . ILE A 1 194 ? -6.367 -5.100 22.843 1.00 89.50 194 ILE A CA 1
ATOM 1420 C C . ILE A 1 194 ? -6.297 -4.346 24.177 1.00 89.50 194 ILE A C 1
ATOM 1422 O O . ILE A 1 194 ? -6.628 -4.916 25.219 1.00 89.50 194 ILE A O 1
ATOM 1426 N N . HIS A 1 195 ? -5.897 -3.073 24.166 1.00 88.62 195 HIS A N 1
ATOM 1427 C CA . HIS A 1 195 ? -5.832 -2.251 25.376 1.00 88.62 195 HIS A CA 1
ATOM 1428 C C . HIS A 1 195 ? -7.197 -2.107 26.047 1.00 88.62 195 HIS A C 1
ATOM 1430 O O . HIS A 1 195 ? -7.308 -2.290 27.260 1.00 88.62 195 HIS A O 1
ATOM 1436 N N . LEU A 1 196 ? -8.244 -1.850 25.265 1.00 84.00 196 LEU A N 1
ATOM 1437 C CA . LEU A 1 196 ? -9.603 -1.718 25.784 1.00 84.00 196 LEU A CA 1
ATOM 1438 C C . LEU A 1 196 ? -10.150 -3.051 26.302 1.00 84.00 196 LEU A C 1
ATOM 1440 O O . LEU A 1 196 ? -10.753 -3.085 27.375 1.00 84.00 196 LEU A O 1
ATOM 1444 N N . ALA A 1 197 ? -9.874 -4.160 25.612 1.00 84.88 197 ALA A N 1
ATOM 1445 C CA . ALA A 1 197 ? -10.240 -5.492 26.089 1.00 84.88 197 ALA A CA 1
ATOM 1446 C C . ALA A 1 197 ? -9.551 -5.838 27.421 1.00 84.88 197 ALA A C 1
ATOM 1448 O O . ALA A 1 197 ? -10.176 -6.415 28.314 1.00 84.88 197 ALA A O 1
ATOM 1449 N N . ARG A 1 198 ? -8.277 -5.459 27.589 1.00 89.94 198 ARG A N 1
ATOM 1450 C CA . ARG A 1 198 ? -7.535 -5.638 28.849 1.00 89.94 198 ARG A CA 1
ATOM 1451 C C . ARG A 1 198 ? -8.094 -4.760 29.969 1.00 89.94 198 ARG A C 1
ATOM 1453 O O . ARG A 1 198 ? -8.312 -5.262 31.070 1.00 89.94 198 ARG A O 1
ATOM 1460 N N . ALA A 1 199 ? -8.383 -3.492 29.682 1.00 86.56 199 ALA A N 1
ATOM 1461 C CA . ALA A 1 199 ? -8.960 -2.565 30.652 1.00 86.56 199 ALA A CA 1
ATOM 1462 C C . ALA A 1 199 ? -10.342 -3.031 31.148 1.00 86.56 199 ALA A C 1
ATOM 1464 O O . ALA A 1 199 ? -10.612 -2.987 32.346 1.00 86.56 199 ALA A O 1
ATOM 1465 N N . ALA A 1 200 ? -11.186 -3.554 30.252 1.00 84.19 200 ALA A N 1
ATOM 1466 C CA . ALA A 1 200 ? -12.501 -4.091 30.607 1.00 84.19 200 ALA A CA 1
ATOM 1467 C C . ALA A 1 200 ? -12.422 -5.347 31.497 1.00 84.19 200 ALA A C 1
ATOM 1469 O O . ALA A 1 200 ? -13.247 -5.536 32.390 1.00 84.19 200 ALA A O 1
ATOM 1470 N N . ARG A 1 201 ? -11.414 -6.208 31.298 1.00 89.19 201 ARG A N 1
ATOM 1471 C CA . ARG A 1 201 ? -11.206 -7.380 32.168 1.00 89.19 201 ARG A CA 1
ATOM 1472 C C . ARG A 1 201 ? -10.792 -6.968 33.580 1.00 89.19 201 ARG A C 1
ATOM 1474 O O . ARG A 1 201 ? -11.314 -7.524 34.545 1.00 89.19 201 ARG A O 1
ATOM 1481 N N . ALA A 1 202 ? -9.921 -5.968 33.709 1.00 88.06 202 ALA A N 1
ATOM 1482 C CA . ALA A 1 202 ? -9.460 -5.488 35.011 1.00 88.06 202 ALA A CA 1
ATOM 1483 C C . ALA A 1 202 ? -10.612 -4.956 35.884 1.00 88.06 202 ALA A C 1
ATOM 1485 O O . ALA A 1 202 ? -10.658 -5.236 37.080 1.00 88.06 202 ALA A O 1
ATOM 1486 N N . THR A 1 203 ? -11.584 -4.257 35.293 1.00 87.50 203 THR A N 1
ATOM 1487 C CA . THR A 1 203 ? -12.744 -3.736 36.035 1.00 87.50 203 THR A CA 1
ATOM 1488 C C . THR A 1 203 ? -13.726 -4.833 36.448 1.00 87.50 203 THR A C 1
ATOM 1490 O O . THR A 1 203 ? -14.266 -4.780 37.553 1.00 87.50 203 THR A O 1
ATOM 1493 N N . SER A 1 204 ? -13.918 -5.867 35.618 1.00 87.06 204 SER A N 1
ATOM 1494 C CA . SER A 1 204 ? -14.791 -7.002 35.962 1.00 87.06 204 SER A CA 1
ATOM 1495 C C . SER A 1 204 ? -14.287 -7.838 37.149 1.00 87.06 204 SER A C 1
ATOM 1497 O O . SER A 1 204 ? -15.096 -8.279 37.964 1.00 87.06 204 SER A O 1
ATOM 1499 N N . GLY A 1 205 ? -12.967 -7.996 37.310 1.00 85.19 205 GLY A N 1
ATOM 1500 C CA . GLY A 1 205 ? -12.386 -8.747 38.432 1.00 85.19 205 GLY A CA 1
ATOM 1501 C C . GLY A 1 205 ? -12.612 -8.082 39.795 1.00 85.19 205 GLY A C 1
ATOM 1502 O O . GLY A 1 205 ? -12.901 -8.757 40.778 1.00 85.19 205 GLY A O 1
ATOM 1503 N N . VAL A 1 206 ? -12.562 -6.748 39.849 1.00 80.62 206 VAL A N 1
ATOM 1504 C CA . VAL A 1 206 ? -12.783 -5.982 41.091 1.00 80.62 206 VAL A CA 1
ATOM 1505 C C . VAL A 1 206 ? -14.241 -6.066 41.555 1.00 80.62 206 VAL A C 1
ATOM 1507 O O . VAL A 1 206 ? -14.508 -6.111 42.754 1.00 80.62 206 VAL A O 1
ATOM 1510 N N . ALA A 1 207 ? -15.196 -6.128 40.623 1.00 79.81 207 ALA A N 1
ATOM 1511 C CA . ALA A 1 207 ? -16.615 -6.247 40.951 1.00 79.81 207 ALA A CA 1
ATOM 1512 C C . ALA A 1 207 ? -16.986 -7.627 41.528 1.00 79.81 207 ALA A C 1
ATOM 1514 O O . ALA A 1 207 ? -17.893 -7.710 42.354 1.00 79.81 207 ALA A O 1
ATOM 1515 N N . ALA A 1 208 ? -16.285 -8.691 41.121 1.00 81.38 208 ALA A N 1
ATOM 1516 C CA . ALA A 1 208 ? -16.512 -10.047 41.622 1.00 81.38 208 ALA A CA 1
ATOM 1517 C C . ALA A 1 208 ? -16.044 -10.240 43.076 1.00 81.38 208 ALA A C 1
ATOM 1519 O O . ALA A 1 208 ? -16.674 -10.988 43.806 1.00 81.38 208 ALA A O 1
ATOM 1520 N N . LEU A 1 209 ? -14.994 -9.535 43.512 1.00 83.50 209 LEU A N 1
ATOM 1521 C CA . LEU A 1 209 ? -14.463 -9.616 44.884 1.00 83.50 209 LEU A CA 1
ATOM 1522 C C . LEU A 1 209 ? -15.266 -8.810 45.918 1.00 83.50 209 LEU A C 1
ATOM 1524 O O . LEU A 1 209 ? -15.007 -8.909 47.113 1.00 83.50 209 LEU A O 1
ATOM 1528 N N . ARG A 1 210 ? -16.204 -7.968 45.469 1.00 84.31 210 ARG A N 1
ATOM 1529 C CA . ARG A 1 210 ? -17.075 -7.163 46.342 1.00 84.31 210 ARG A CA 1
ATOM 1530 C C . ARG A 1 210 ? -18.413 -7.833 46.673 1.00 84.31 210 ARG A C 1
ATOM 1532 O O . ARG A 1 210 ? -19.187 -7.235 47.416 1.00 84.31 210 ARG A O 1
ATOM 1539 N N . ARG A 1 211 ? -18.704 -8.998 46.093 1.00 73.19 211 ARG A N 1
ATOM 1540 C CA . ARG A 1 211 ? -19.870 -9.823 46.434 1.00 73.19 211 ARG A CA 1
ATOM 1541 C C . ARG A 1 211 ? -19.430 -10.979 47.310 1.00 73.19 211 ARG A C 1
ATOM 1543 O O . ARG A 1 211 ? -20.231 -11.330 48.197 1.00 73.19 211 ARG A O 1
#

pLDDT: mean 77.01, std 13.47, range [40.97, 94.31]

Nearest PDB structures (foldseek):
  6ye4-assembly1_C  TM=2.551E-01  e=7.229E+00  Serratia marcescens
  6ysl-assembly1_C  TM=1.453E-01  e=2.844E+00  Bacillus subtilis subsp. subtilis str. 168

Radius of gyration: 29.87 Å; Cα contacts (8 Å, |Δi|>4): 82; chains: 1; bounding box: 67×54×84 Å